Protein AF-X0UND9-F1 (afdb_monomer_lite)

Foldseek 3Di:
DDDDDDADDPGDDDDDDAQLVPFDKDQWDKDKDWDFFWDWDWDWDWAAQPQAFGADPDPPCVRTGLIDDIAGQDGDDPGGDPRPPTDIDIGIDFAWDDKDKDKDWDWDDDPQKTKTKIKMKIKTKGFHQIDRHRHHDDPDDDPPDDDRDHDMDIDMDMWMKMWIKHDDPVDIDIDMDIDDTPNDDQKHWDAASCQPPPVQDDARQPDDSSTHIGGNDFDPPLPDPDGQGQFPDPDPDPDRDHGDSPVFRDPPQCPPPPRDGPPD

Radius of gyration: 23.31 Å; chains: 1; bounding box: 54×46×68 Å

pLDDT: mean 82.56, std 14.83, range [42.44, 98.25]

Sequence (264 aa):
GGDPIVVNGTEAAVYFFDLASIREHVNRVSAEITVANDYNIQTAMIYTKDVGGGHDTTGKVKMFYDATYWKTMAQSEGNVKDKSNITTIDLDFGLQVASIMYGMDMDFNYLGFKVTGEFVTNSSHYMYPDELPGTGNPTDIVSAQTARTGHKYSERDNAYYITAQKDWKKFGFTGELFKMGKFYRPYLDYFYTSAGDLSYGVYNINSRNNTVRFPLIEDNDDDDMYPDTMVEQRTFGYRLLSSEDPDGVFPGNDEDNDGVADNN

Organism: NCBI:txid412755

Structure (mmCIF, N/CA/C/O backbone):
data_AF-X0UND9-F1
#
_entry.id   AF-X0UND9-F1
#
loop_
_atom_site.group_PDB
_atom_site.id
_atom_site.type_symbol
_atom_site.label_atom_id
_atom_site.label_alt_id
_atom_site.label_comp_id
_atom_site.label_asym_id
_atom_site.label_entity_id
_atom_site.label_seq_id
_atom_site.pdbx_PDB_ins_code
_atom_site.Cartn_x
_atom_site.Cartn_y
_atom_site.Cartn_z
_atom_site.occupancy
_atom_site.B_iso_or_equiv
_atom_site.auth_seq_id
_atom_site.auth_comp_id
_atom_site.auth_asym_id
_atom_site.auth_atom_id
_atom_site.pdbx_PDB_model_num
ATOM 1 N N . GLY A 1 1 ? -9.119 -15.155 -26.623 1.00 45.22 1 GLY A N 1
ATOM 2 C CA . GLY A 1 1 ? -9.071 -15.213 -25.154 1.00 45.22 1 GLY A CA 1
ATOM 3 C C . GLY A 1 1 ? -8.313 -16.460 -24.787 1.00 45.22 1 GLY A C 1
ATOM 4 O O . GLY A 1 1 ? -8.638 -17.496 -25.349 1.00 45.22 1 GLY A O 1
ATOM 5 N N . GLY A 1 2 ? -7.262 -16.337 -23.979 1.00 65.94 2 GLY A N 1
ATOM 6 C CA . GLY A 1 2 ? -6.561 -17.501 -23.434 1.00 65.94 2 GLY A CA 1
ATOM 7 C C . GLY A 1 2 ? -7.410 -18.196 -22.370 1.00 65.94 2 GLY A C 1
ATOM 8 O O . GLY A 1 2 ? -8.353 -17.597 -21.849 1.00 65.94 2 GLY A O 1
ATOM 9 N N . ASP A 1 3 ? -7.085 -19.450 -22.074 1.00 80.81 3 ASP A N 1
ATOM 10 C CA . ASP A 1 3 ? -7.725 -20.183 -20.985 1.00 80.81 3 ASP A CA 1
ATOM 11 C C . ASP A 1 3 ? -7.446 -19.493 -19.636 1.00 80.81 3 ASP A C 1
ATOM 13 O O . ASP A 1 3 ? -6.352 -18.953 -19.436 1.00 80.81 3 ASP A O 1
ATOM 17 N N . PRO A 1 4 ? -8.416 -19.478 -18.702 1.00 85.81 4 PRO A N 1
ATOM 18 C CA . PRO A 1 4 ? -8.218 -18.874 -17.393 1.00 85.81 4 PRO A CA 1
ATOM 19 C C . PRO A 1 4 ? -7.140 -19.633 -16.617 1.00 85.81 4 PRO A C 1
ATOM 21 O O . PRO A 1 4 ? -7.195 -20.856 -16.482 1.00 85.81 4 PRO A O 1
ATOM 24 N N . ILE A 1 5 ? -6.182 -18.892 -16.065 1.00 91.06 5 ILE A N 1
ATOM 25 C CA . ILE A 1 5 ? -5.163 -19.449 -15.177 1.00 91.06 5 ILE A CA 1
ATOM 26 C C . ILE A 1 5 ? -5.801 -19.685 -13.808 1.00 91.06 5 ILE A C 1
ATOM 28 O O . ILE A 1 5 ? -6.417 -18.789 -13.232 1.00 91.06 5 ILE A O 1
ATOM 32 N N . VAL A 1 6 ? -5.666 -20.908 -13.300 1.00 92.00 6 VAL A N 1
ATOM 33 C CA . VAL A 1 6 ? -6.137 -21.296 -11.969 1.00 92.00 6 VAL A CA 1
ATOM 34 C C . VAL A 1 6 ? -4.933 -21.335 -11.037 1.00 92.00 6 VAL A C 1
ATOM 36 O O . VAL A 1 6 ? -3.947 -21.996 -11.345 1.00 92.00 6 VAL A O 1
ATOM 39 N N . VAL A 1 7 ? -5.033 -20.635 -9.911 1.00 91.81 7 VAL A N 1
ATOM 40 C CA . VAL A 1 7 ? -3.997 -20.550 -8.876 1.00 91.81 7 VAL A CA 1
ATOM 41 C C . VAL A 1 7 ? -4.623 -21.027 -7.571 1.00 91.81 7 VAL A C 1
ATOM 43 O O . VAL A 1 7 ? -5.661 -20.494 -7.179 1.00 91.81 7 VAL A O 1
ATOM 46 N N . ASN A 1 8 ? -4.054 -22.046 -6.921 1.00 89.38 8 ASN A N 1
ATOM 47 C CA . ASN A 1 8 ? -4.640 -22.639 -5.716 1.00 89.38 8 ASN A CA 1
ATOM 48 C C . ASN A 1 8 ? -3.672 -22.662 -4.528 1.00 89.38 8 ASN A C 1
ATOM 50 O O . ASN A 1 8 ? -2.477 -22.911 -4.667 1.00 89.38 8 ASN A O 1
ATOM 54 N N . GLY A 1 9 ? -4.225 -22.523 -3.322 1.00 85.88 9 GLY A N 1
ATOM 55 C CA . GLY A 1 9 ? -3.491 -22.742 -2.077 1.00 85.88 9 GLY A CA 1
ATOM 56 C 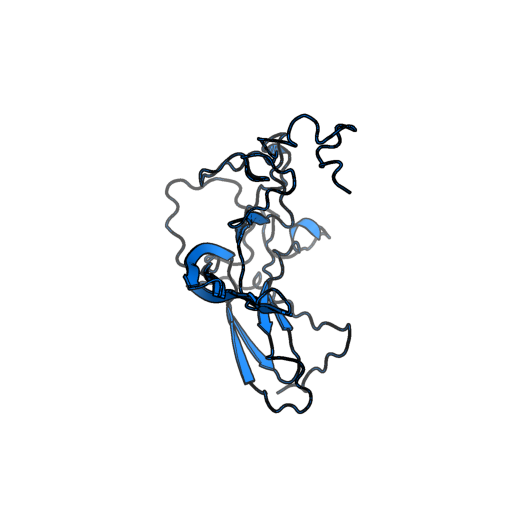C . GLY A 1 9 ? -2.331 -21.763 -1.906 1.00 85.88 9 GLY A C 1
ATOM 57 O O . GLY A 1 9 ? -2.553 -20.581 -1.677 1.00 85.88 9 GLY A O 1
ATOM 58 N N . THR A 1 10 ? -1.103 -22.273 -1.979 1.00 88.50 10 THR A N 1
ATOM 59 C CA . THR A 1 10 ? 0.135 -21.500 -1.791 1.00 88.50 10 THR A CA 1
ATOM 60 C C . THR A 1 10 ? 0.766 -21.039 -3.106 1.00 88.50 10 THR A C 1
ATOM 62 O O . THR A 1 10 ? 1.886 -20.533 -3.104 1.00 88.50 10 THR A O 1
ATOM 65 N N . GLU A 1 11 ? 0.109 -21.279 -4.239 1.00 92.69 11 GLU A N 1
ATOM 66 C CA . GLU A 1 11 ? 0.593 -20.845 -5.545 1.00 92.69 11 GLU A CA 1
ATOM 67 C C . GLU A 1 11 ? 0.380 -19.339 -5.739 1.00 92.69 11 GLU A C 1
ATOM 69 O O . GLU A 1 11 ? -0.567 -18.750 -5.219 1.00 92.69 11 GLU A O 1
ATOM 74 N N . ALA A 1 12 ? 1.245 -18.724 -6.542 1.00 92.50 12 ALA A N 1
ATOM 75 C CA . ALA A 1 12 ? 1.085 -17.353 -7.001 1.00 92.50 12 ALA A CA 1
ATOM 76 C C . ALA A 1 12 ? 1.361 -17.288 -8.506 1.00 92.50 12 ALA A C 1
ATOM 78 O O . ALA A 1 12 ? 2.330 -17.873 -8.993 1.00 92.50 12 ALA A O 1
ATOM 79 N N . ALA A 1 13 ? 0.523 -16.557 -9.241 1.00 93.44 13 ALA A N 1
ATOM 80 C CA . ALA A 1 13 ? 0.808 -16.179 -10.619 1.00 93.44 13 ALA A CA 1
ATOM 81 C C . ALA A 1 13 ? 1.434 -14.784 -10.627 1.00 93.44 13 ALA A C 1
ATOM 83 O O . ALA A 1 13 ? 0.813 -13.819 -10.182 1.00 93.44 13 ALA A O 1
ATOM 84 N N . VAL A 1 14 ? 2.658 -14.683 -11.141 1.00 93.19 14 VAL A N 1
ATOM 85 C CA . VAL A 1 14 ? 3.388 -13.417 -11.252 1.00 93.19 14 VAL A CA 1
ATOM 86 C C . VAL A 1 14 ? 3.518 -13.055 -12.723 1.00 93.19 14 VAL A C 1
ATOM 88 O O . VAL A 1 14 ? 4.062 -13.826 -13.513 1.00 93.19 14 VAL A O 1
ATOM 91 N N . TYR A 1 15 ? 3.032 -11.869 -13.080 1.00 92.50 15 TYR A N 1
ATOM 92 C CA . TYR A 1 15 ? 3.166 -11.309 -14.420 1.00 92.50 15 TYR A CA 1
ATOM 93 C C . TYR A 1 15 ? 4.200 -10.192 -14.386 1.00 92.50 15 TYR A C 1
ATOM 95 O O . TYR A 1 15 ? 4.082 -9.250 -13.604 1.00 92.50 15 TYR A O 1
ATOM 103 N N . PHE A 1 16 ? 5.215 -10.312 -15.234 1.00 90.12 16 PHE A N 1
ATOM 104 C CA . PHE A 1 16 ? 6.257 -9.308 -15.393 1.00 90.12 16 PHE A CA 1
ATOM 105 C C . PHE A 1 16 ? 6.062 -8.584 -16.722 1.00 90.12 16 PHE A C 1
ATOM 107 O O . PHE A 1 16 ? 5.971 -9.219 -17.774 1.00 90.12 16 PHE A O 1
ATOM 114 N N . PHE A 1 17 ? 6.009 -7.256 -16.663 1.00 89.62 17 PHE A N 1
ATOM 115 C CA . PHE A 1 17 ? 5.844 -6.397 -17.828 1.00 89.62 17 PHE A CA 1
ATOM 116 C C . PHE A 1 17 ? 7.102 -5.548 -17.998 1.00 89.62 17 PHE A C 1
ATOM 118 O O . PHE A 1 17 ? 7.337 -4.618 -17.228 1.00 89.62 17 PHE A O 1
ATOM 125 N N . ASP A 1 18 ? 7.912 -5.876 -19.004 1.00 86.94 18 ASP A N 1
ATOM 126 C CA . ASP A 1 18 ? 9.095 -5.087 -19.339 1.00 86.94 18 ASP A CA 1
ATOM 127 C C . ASP A 1 18 ? 8.713 -3.885 -20.209 1.00 86.94 18 ASP A C 1
ATOM 129 O O . ASP A 1 18 ? 8.411 -4.009 -21.401 1.00 86.94 18 ASP A O 1
ATOM 133 N N . LEU A 1 19 ? 8.750 -2.704 -19.600 1.00 88.81 19 LEU A N 1
ATOM 134 C CA . LEU A 1 19 ? 8.472 -1.443 -20.277 1.00 88.81 19 LEU A CA 1
ATOM 135 C C . LEU A 1 19 ? 9.713 -0.854 -20.959 1.00 88.81 19 LEU A C 1
ATOM 137 O O . LEU A 1 19 ? 9.582 0.099 -21.720 1.00 88.81 19 LEU A O 1
ATOM 141 N N . ALA A 1 20 ? 10.913 -1.410 -20.755 1.00 83.00 20 ALA A N 1
ATOM 142 C CA . ALA A 1 20 ? 12.167 -0.864 -21.276 1.00 83.00 20 ALA A CA 1
ATOM 143 C C . ALA A 1 20 ? 12.293 -0.947 -22.804 1.00 83.00 20 ALA A C 1
ATOM 145 O O . ALA A 1 20 ? 13.254 -0.424 -23.366 1.00 83.00 20 ALA A O 1
ATOM 146 N N . SER A 1 21 ? 11.359 -1.600 -23.498 1.00 83.94 21 SER A N 1
ATOM 147 C CA . SER A 1 21 ? 11.256 -1.577 -24.962 1.00 83.94 21 SER A CA 1
ATOM 148 C C . SER A 1 21 ? 10.491 -0.358 -25.496 1.00 83.94 21 SER A C 1
ATOM 150 O O . SER A 1 21 ? 10.649 -0.005 -26.667 1.00 83.94 21 SER A O 1
ATOM 152 N N . ILE A 1 22 ? 9.712 0.318 -24.647 1.00 88.56 22 ILE A N 1
ATOM 153 C CA . ILE A 1 22 ? 8.948 1.517 -24.992 1.00 88.56 22 ILE A CA 1
ATOM 154 C C . ILE A 1 22 ? 9.923 2.693 -25.156 1.00 88.56 22 ILE A C 1
ATOM 156 O O . ILE A 1 22 ? 10.825 2.901 -24.344 1.00 88.56 22 ILE A O 1
ATOM 160 N N . ARG A 1 23 ? 9.786 3.443 -26.255 1.00 86.06 23 ARG A N 1
ATOM 161 C CA . ARG A 1 23 ? 10.685 4.557 -26.638 1.00 86.06 23 ARG A CA 1
ATOM 162 C C . ARG A 1 23 ? 10.003 5.923 -26.599 1.00 86.06 23 ARG A C 1
ATOM 164 O O . ARG A 1 23 ? 10.533 6.893 -27.130 1.00 86.06 23 ARG A O 1
ATOM 171 N N . GLU A 1 24 ? 8.831 5.984 -25.989 1.00 91.19 24 GLU A N 1
ATOM 172 C CA . GLU A 1 24 ? 8.005 7.179 -25.867 1.00 91.19 24 GLU A CA 1
ATOM 173 C C . GLU A 1 24 ? 7.712 7.493 -24.401 1.00 91.19 24 GLU A C 1
ATOM 175 O O . GLU A 1 24 ? 7.889 6.653 -23.518 1.00 91.19 24 GLU A O 1
ATOM 180 N N . HIS A 1 25 ? 7.294 8.731 -24.154 1.00 92.44 25 HIS A N 1
ATOM 181 C CA . HIS A 1 25 ? 6.940 9.197 -22.825 1.00 92.44 25 HIS A CA 1
ATOM 182 C C . HIS A 1 25 ? 5.698 8.455 -22.315 1.00 92.44 25 HIS A C 1
ATOM 184 O O . HIS A 1 25 ? 4.615 8.571 -22.894 1.00 92.44 25 HIS A O 1
ATOM 190 N N . VAL A 1 26 ? 5.831 7.753 -21.192 1.00 94.31 26 VAL A N 1
ATOM 191 C CA . VAL A 1 26 ? 4.728 7.042 -20.543 1.00 94.31 26 VAL A CA 1
ATOM 192 C C . VAL A 1 26 ? 4.248 7.852 -19.351 1.00 94.31 26 VAL A C 1
ATOM 194 O O . VAL A 1 26 ? 5.030 8.244 -18.494 1.00 94.31 26 VAL A O 1
ATOM 197 N N . ASN A 1 27 ? 2.943 8.108 -19.291 1.00 95.50 27 ASN A N 1
ATOM 198 C CA . ASN A 1 27 ? 2.331 8.857 -18.191 1.00 95.50 27 ASN A CA 1
ATOM 199 C C . ASN A 1 27 ? 1.501 7.973 -17.243 1.00 95.50 27 ASN A C 1
ATOM 201 O O . ASN A 1 27 ? 1.308 8.334 -16.086 1.00 95.50 27 ASN A O 1
ATOM 205 N N . ARG A 1 28 ? 1.021 6.821 -17.720 1.00 95.75 28 ARG A N 1
ATOM 206 C CA . ARG A 1 28 ? 0.184 5.876 -16.975 1.00 95.75 28 ARG A CA 1
ATOM 207 C C . ARG A 1 28 ? 0.505 4.463 -17.433 1.00 95.75 28 ARG A C 1
ATOM 209 O O . ARG A 1 28 ? 0.653 4.232 -18.631 1.00 95.75 28 ARG A O 1
ATOM 216 N N . VAL A 1 29 ? 0.541 3.533 -16.490 1.00 95.31 29 VAL A N 1
ATOM 217 C CA . VAL A 1 29 ? 0.529 2.094 -16.756 1.00 95.31 29 VAL A CA 1
ATOM 218 C C . VAL A 1 29 ? -0.567 1.500 -15.897 1.00 95.31 29 VAL A C 1
ATOM 220 O O . VAL A 1 29 ? -0.619 1.774 -14.697 1.00 95.31 29 VAL A O 1
ATOM 223 N N . SER A 1 30 ? -1.428 0.701 -16.516 1.00 96.38 30 SER A N 1
ATOM 224 C CA . SER A 1 30 ? -2.455 -0.051 -15.813 1.00 96.38 30 SER A CA 1
ATOM 225 C C . SER A 1 30 ? -2.573 -1.466 -16.374 1.00 96.38 30 SER A C 1
ATOM 227 O O . SER A 1 30 ? -2.148 -1.742 -17.501 1.00 96.38 30 SER A O 1
ATOM 229 N N . ALA A 1 31 ? -3.092 -2.377 -15.557 1.00 95.62 31 ALA A N 1
ATOM 230 C CA . ALA A 1 31 ? -3.380 -3.749 -15.945 1.00 95.62 31 ALA A CA 1
ATOM 231 C C . ALA A 1 31 ? -4.870 -4.036 -15.759 1.00 95.62 31 ALA A C 1
ATOM 233 O O . ALA A 1 31 ? -5.381 -3.977 -14.641 1.00 95.62 31 ALA A O 1
ATOM 234 N N . GLU A 1 32 ? -5.541 -4.401 -16.850 1.00 96.44 32 GLU A N 1
ATOM 235 C CA . GLU A 1 32 ? -6.912 -4.899 -16.814 1.00 96.44 32 GLU A CA 1
ATOM 236 C C . GLU A 1 32 ? -6.904 -6.409 -16.553 1.00 96.44 32 GLU A C 1
ATOM 238 O O . GLU A 1 32 ? -6.274 -7.183 -17.280 1.00 96.44 32 GLU A O 1
ATOM 243 N N . ILE A 1 33 ? -7.602 -6.839 -15.504 1.00 94.44 33 ILE A N 1
ATOM 244 C CA . ILE A 1 33 ? -7.609 -8.230 -15.054 1.00 94.44 33 ILE A CA 1
ATOM 245 C C . ILE A 1 33 ? -9.047 -8.667 -14.803 1.00 94.44 33 ILE A C 1
ATOM 247 O O . ILE A 1 33 ? -9.786 -8.017 -14.069 1.00 94.44 33 ILE A O 1
ATOM 251 N N . THR A 1 34 ? -9.442 -9.801 -15.383 1.00 96.00 34 THR A N 1
ATOM 252 C CA . THR A 1 34 ? -10.703 -10.472 -15.038 1.00 96.00 34 THR A CA 1
ATOM 253 C C . THR A 1 34 ? -10.427 -11.563 -14.013 1.00 96.00 34 THR A C 1
ATOM 255 O O . THR A 1 34 ? -9.676 -12.498 -14.291 1.00 96.00 34 THR A O 1
ATOM 258 N N . VAL A 1 35 ? -11.035 -11.448 -12.835 1.00 95.31 35 VAL A N 1
ATOM 259 C CA . VAL A 1 35 ? -10.809 -12.330 -11.681 1.00 95.31 35 VAL A CA 1
ATOM 260 C C . VAL A 1 35 ? -12.123 -12.790 -11.060 1.00 95.31 35 VAL A C 1
ATOM 262 O O . VAL A 1 35 ? -13.168 -12.177 -11.263 1.00 95.31 35 VAL A O 1
ATOM 265 N N . ALA A 1 36 ? -12.078 -13.892 -10.315 1.00 95.50 36 ALA A N 1
ATOM 266 C CA . ALA A 1 36 ? -13.199 -14.445 -9.557 1.00 95.50 36 ALA A CA 1
ATOM 267 C C . ALA A 1 36 ? -12.664 -15.240 -8.354 1.00 95.50 36 ALA A C 1
ATOM 269 O O . ALA A 1 36 ? -11.478 -15.562 -8.318 1.00 95.50 36 ALA A O 1
ATOM 270 N N . ASN A 1 37 ? -13.556 -15.632 -7.440 1.00 95.25 37 ASN A N 1
ATOM 271 C CA . ASN A 1 37 ? -13.286 -16.353 -6.191 1.00 95.25 37 ASN A CA 1
ATOM 272 C C . ASN A 1 37 ? -12.490 -15.534 -5.161 1.00 95.25 37 ASN A C 1
ATOM 274 O O . ASN A 1 37 ? -12.535 -14.305 -5.171 1.00 95.25 37 ASN A O 1
ATOM 278 N N . ASP A 1 38 ? -11.857 -16.224 -4.218 1.00 95.12 38 ASP A N 1
ATOM 279 C CA . ASP A 1 38 ? -10.922 -15.683 -3.244 1.00 95.12 38 ASP A CA 1
ATOM 280 C C . ASP A 1 38 ? -9.618 -15.283 -3.950 1.00 95.12 38 ASP A C 1
ATOM 282 O O . ASP A 1 38 ? -8.896 -16.140 -4.464 1.00 95.12 38 ASP A O 1
ATOM 286 N N . TYR A 1 39 ? -9.359 -13.980 -4.047 1.00 94.19 39 TYR A N 1
ATOM 287 C CA . TYR A 1 39 ? -8.185 -13.436 -4.723 1.00 94.19 39 TYR A CA 1
ATOM 288 C C . TYR A 1 39 ? -7.559 -12.301 -3.919 1.00 94.19 39 TYR A C 1
ATOM 290 O O . TYR A 1 39 ? -8.247 -11.501 -3.287 1.00 94.19 39 TYR A O 1
ATOM 298 N N . ASN A 1 40 ? -6.239 -12.184 -4.027 1.00 94.94 40 ASN A N 1
ATOM 299 C CA . ASN A 1 40 ? -5.456 -11.038 -3.585 1.00 94.94 40 ASN A CA 1
ATOM 300 C C . ASN A 1 40 ? -4.476 -10.689 -4.708 1.00 94.94 40 ASN A C 1
ATOM 302 O O . ASN A 1 40 ? -3.662 -11.522 -5.103 1.00 94.94 40 ASN A O 1
ATOM 306 N N . ILE A 1 41 ? -4.588 -9.480 -5.246 1.00 95.62 41 ILE A N 1
ATOM 307 C CA . ILE A 1 41 ? -3.746 -8.985 -6.327 1.00 95.62 41 ILE A CA 1
ATOM 308 C C . ILE A 1 41 ? -2.877 -7.876 -5.780 1.00 95.62 41 ILE A C 1
ATOM 310 O O . ILE A 1 41 ? -3.366 -6.861 -5.272 1.00 95.62 41 ILE A O 1
ATOM 314 N N . GLN A 1 42 ? -1.577 -8.078 -5.932 1.00 95.50 42 GLN A N 1
ATOM 315 C CA . GLN A 1 42 ? -0.567 -7.137 -5.504 1.00 95.50 42 GLN A CA 1
ATOM 316 C C . GLN A 1 42 ? 0.193 -6.595 -6.707 1.00 95.50 42 GLN A C 1
ATOM 318 O O . GLN A 1 42 ? 0.440 -7.318 -7.673 1.00 95.50 42 GLN A O 1
ATOM 323 N N . THR A 1 43 ? 0.588 -5.329 -6.634 1.00 94.88 43 THR A N 1
ATOM 324 C CA . THR A 1 43 ? 1.462 -4.704 -7.625 1.00 94.88 43 THR A CA 1
ATOM 325 C C . THR A 1 43 ? 2.757 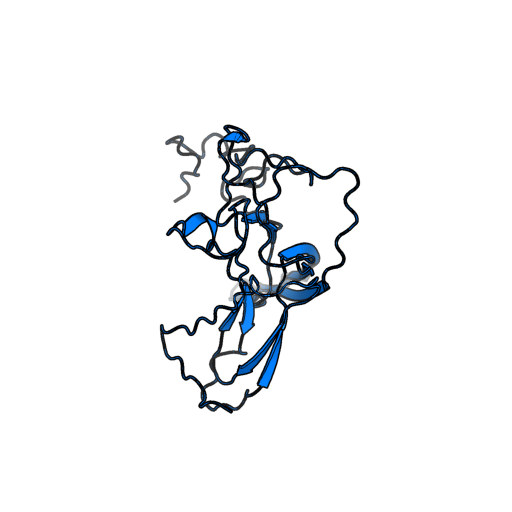-4.247 -6.971 1.00 94.88 43 THR A C 1
ATOM 327 O O . THR A 1 43 ? 2.794 -3.854 -5.803 1.00 94.88 43 THR A O 1
ATOM 330 N N . ALA A 1 44 ? 3.834 -4.308 -7.743 1.00 93.56 44 ALA A N 1
ATOM 331 C CA . ALA A 1 44 ? 5.131 -3.746 -7.412 1.00 93.56 44 ALA A CA 1
ATOM 332 C C . ALA A 1 44 ? 5.725 -3.132 -8.681 1.00 93.56 44 ALA A C 1
ATOM 334 O O . ALA A 1 44 ? 5.362 -3.513 -9.797 1.00 93.56 44 ALA A O 1
ATOM 335 N N . MET A 1 45 ? 6.628 -2.171 -8.512 1.00 91.62 45 MET A N 1
ATOM 336 C CA . MET A 1 45 ? 7.360 -1.565 -9.617 1.00 91.62 45 MET A CA 1
ATOM 337 C C . MET A 1 45 ? 8.820 -1.981 -9.544 1.00 91.62 45 MET A C 1
ATOM 339 O O . MET A 1 45 ? 9.403 -2.010 -8.465 1.00 91.62 45 MET A O 1
ATOM 343 N N . ILE A 1 46 ? 9.407 -2.282 -10.696 1.00 87.81 46 ILE A N 1
ATOM 344 C CA . ILE A 1 46 ? 10.833 -2.574 -10.828 1.00 87.81 46 ILE A CA 1
ATOM 345 C C . ILE A 1 46 ? 11.499 -1.378 -11.496 1.00 87.81 46 ILE A C 1
ATOM 347 O O . ILE A 1 46 ? 10.959 -0.798 -12.440 1.00 87.81 46 ILE A O 1
ATOM 351 N N . TYR A 1 47 ? 12.669 -1.010 -10.993 1.00 81.88 47 TYR A N 1
ATOM 352 C CA . TYR A 1 47 ? 13.479 0.085 -11.507 1.00 81.88 47 TYR A CA 1
ATOM 353 C C . TYR A 1 47 ? 14.909 -0.400 -11.715 1.00 81.88 47 TYR A C 1
ATOM 355 O O . TYR A 1 47 ? 15.415 -1.252 -10.984 1.00 81.88 47 TYR A O 1
ATOM 363 N N . THR A 1 48 ? 15.571 0.170 -12.718 1.00 80.94 48 THR A N 1
ATOM 364 C CA . THR A 1 48 ? 16.987 -0.091 -12.953 1.00 80.94 48 THR A CA 1
ATOM 365 C C . THR A 1 48 ? 17.841 0.963 -12.258 1.00 80.94 48 THR A C 1
ATOM 367 O O . THR A 1 48 ? 17.622 2.167 -12.391 1.00 80.94 48 THR A O 1
ATOM 370 N N . LYS A 1 49 ? 18.825 0.497 -11.490 1.00 77.12 49 LYS A N 1
ATOM 371 C CA . LYS A 1 49 ? 19.889 1.322 -10.912 1.00 77.12 49 LYS A CA 1
ATOM 372 C C . LYS A 1 49 ? 21.088 1.463 -11.846 1.00 77.12 49 LYS A C 1
ATOM 374 O O . LYS A 1 49 ? 21.996 2.235 -11.545 1.00 77.12 49 LYS A O 1
ATOM 379 N N . ASP A 1 50 ? 21.141 0.694 -12.933 1.00 81.06 50 ASP A N 1
ATOM 380 C CA . ASP A 1 50 ? 22.221 0.817 -13.908 1.00 81.06 50 ASP A CA 1
ATOM 381 C C . ASP A 1 50 ? 22.065 2.144 -14.654 1.00 81.06 50 ASP A C 1
ATOM 383 O O . ASP A 1 50 ? 20.988 2.450 -15.153 1.00 81.06 50 ASP A O 1
ATOM 387 N N . VAL A 1 51 ? 23.128 2.946 -14.720 1.00 79.44 51 VAL A N 1
ATOM 388 C CA . VAL A 1 51 ? 23.109 4.275 -15.357 1.00 79.44 51 VAL A CA 1
ATOM 389 C C . VAL A 1 51 ? 22.767 4.185 -16.850 1.00 79.44 51 VAL A C 1
ATOM 391 O O . VAL A 1 51 ? 22.151 5.098 -17.397 1.00 79.44 51 VAL A O 1
ATOM 394 N N . GLY A 1 52 ? 23.121 3.081 -17.516 1.00 77.75 52 GLY A N 1
ATOM 395 C CA . GLY A 1 52 ? 22.798 2.855 -18.926 1.00 77.75 52 GLY A CA 1
ATOM 396 C C . GLY A 1 52 ? 21.325 2.529 -19.179 1.00 77.75 52 GLY A C 1
ATOM 397 O O . GLY A 1 52 ? 20.876 2.613 -20.323 1.00 77.75 52 GLY A O 1
ATOM 398 N N . GLY A 1 53 ? 20.571 2.186 -18.132 1.00 82.38 53 GLY A N 1
ATOM 399 C CA . GLY A 1 53 ? 19.185 1.760 -18.250 1.00 82.38 53 GLY A CA 1
ATOM 400 C C . GLY A 1 53 ? 19.022 0.421 -18.978 1.00 82.38 53 GLY A C 1
ATOM 401 O O . GLY A 1 53 ? 19.950 -0.380 -19.079 1.00 82.38 53 GLY A O 1
ATOM 402 N N . GLY A 1 54 ? 17.823 0.174 -19.501 1.00 78.94 54 GLY A N 1
ATOM 403 C CA . GLY A 1 54 ? 17.491 -1.026 -20.267 1.00 78.94 54 GLY A CA 1
ATOM 404 C C . GLY A 1 54 ? 17.281 -2.275 -19.409 1.00 78.94 54 GLY A C 1
ATOM 405 O O . GLY A 1 54 ? 16.878 -2.190 -18.250 1.00 78.94 54 GLY A O 1
ATOM 406 N N . HIS A 1 55 ? 17.532 -3.438 -20.010 1.00 77.50 55 HIS A N 1
ATOM 407 C CA . HIS A 1 55 ? 17.409 -4.743 -19.362 1.00 77.50 55 HIS A CA 1
ATOM 408 C C . HIS A 1 55 ? 18.780 -5.309 -18.984 1.00 77.50 55 HIS A C 1
ATOM 410 O O . HIS A 1 55 ? 19.804 -4.963 -19.583 1.00 77.50 55 HIS A O 1
ATOM 416 N N . ASP A 1 56 ? 18.796 -6.247 -18.037 1.00 75.38 56 ASP A N 1
ATOM 417 C CA . ASP A 1 56 ? 20.030 -6.938 -17.682 1.00 75.38 56 ASP A CA 1
ATOM 418 C C . ASP A 1 56 ? 20.537 -7.772 -18.867 1.00 75.38 56 ASP A C 1
ATOM 420 O O . ASP A 1 56 ? 19.870 -8.696 -19.337 1.00 75.38 56 ASP A O 1
ATOM 424 N N . THR A 1 57 ? 21.727 -7.436 -19.355 1.00 70.81 57 THR A N 1
ATOM 425 C CA . THR A 1 57 ? 22.461 -8.177 -20.395 1.00 70.81 57 THR A CA 1
ATOM 426 C C . THR A 1 57 ? 23.692 -8.889 -19.837 1.00 70.81 57 THR A C 1
ATOM 428 O O . THR A 1 57 ? 24.371 -9.611 -20.565 1.00 70.81 57 THR A O 1
ATOM 431 N N . THR A 1 58 ? 24.011 -8.675 -18.556 1.00 74.00 58 THR A N 1
ATOM 432 C CA . THR A 1 58 ? 25.315 -9.016 -17.960 1.00 74.00 58 THR A CA 1
ATOM 433 C C . THR A 1 58 ? 25.215 -9.802 -16.649 1.00 74.00 58 THR A C 1
ATOM 435 O O . THR A 1 58 ? 26.243 -10.115 -16.054 1.00 74.00 58 THR A O 1
ATOM 438 N N . GLY A 1 59 ? 24.004 -10.156 -16.205 1.00 74.38 59 GLY A N 1
ATOM 439 C CA . GLY A 1 59 ? 23.752 -10.920 -14.981 1.00 74.38 59 GLY A CA 1
ATOM 440 C C . GLY A 1 59 ? 23.752 -10.074 -13.703 1.00 74.38 59 GLY A C 1
ATOM 441 O O . GLY A 1 59 ? 23.906 -10.614 -12.606 1.00 74.38 59 GLY A O 1
ATOM 442 N N . LYS A 1 60 ? 23.594 -8.749 -13.808 1.00 75.88 60 LYS A N 1
ATOM 443 C CA . LYS A 1 60 ? 23.518 -7.823 -12.667 1.00 75.88 60 LYS A CA 1
ATOM 444 C C . LYS A 1 60 ? 22.100 -7.752 -12.090 1.00 75.88 60 LYS A C 1
ATOM 446 O O . LYS A 1 60 ? 21.531 -6.671 -11.962 1.00 75.88 60 LYS A O 1
ATOM 451 N N . VAL A 1 61 ? 21.543 -8.888 -11.677 1.00 72.81 61 VAL A N 1
ATOM 452 C CA . VAL A 1 61 ? 20.132 -9.020 -11.260 1.00 72.81 61 VAL A CA 1
ATOM 453 C C . VAL A 1 61 ? 19.697 -7.954 -10.243 1.00 72.81 61 VAL A C 1
ATOM 455 O O . VAL A 1 61 ? 18.672 -7.307 -10.434 1.00 72.81 61 VAL A O 1
ATOM 458 N N . LYS A 1 62 ? 20.513 -7.692 -9.210 1.00 72.69 62 LYS A N 1
ATOM 459 C CA . LYS A 1 62 ? 20.221 -6.693 -8.159 1.00 72.69 62 LYS A CA 1
ATOM 460 C C . LYS A 1 62 ? 20.108 -5.249 -8.683 1.00 72.69 62 LYS A C 1
ATOM 462 O O . LYS A 1 62 ? 19.510 -4.409 -8.023 1.00 72.69 62 LYS A O 1
ATOM 467 N N . MET A 1 63 ? 20.692 -4.946 -9.842 1.00 71.81 63 MET A N 1
ATOM 468 C CA . MET A 1 63 ? 20.626 -3.613 -10.450 1.00 71.81 63 MET A CA 1
ATOM 469 C C . MET A 1 63 ? 19.394 -3.426 -11.331 1.00 71.81 63 MET A C 1
ATOM 471 O O . MET A 1 63 ? 19.004 -2.286 -11.538 1.00 71.81 63 MET A O 1
ATOM 475 N N . PHE A 1 64 ? 18.803 -4.503 -11.852 1.00 72.50 64 PHE A N 1
ATOM 476 C CA . PHE A 1 64 ? 17.746 -4.430 -12.868 1.00 72.50 64 PHE A CA 1
ATOM 477 C C . PHE A 1 64 ? 16.384 -4.945 -12.398 1.00 72.50 64 PHE A C 1
ATOM 479 O O . PHE A 1 64 ? 15.380 -4.585 -13.002 1.00 72.50 64 PHE A O 1
ATOM 486 N N . TYR A 1 65 ? 16.338 -5.783 -11.357 1.00 77.19 65 TYR A N 1
ATOM 487 C CA . TYR A 1 65 ? 15.122 -6.500 -10.953 1.00 77.19 65 TYR A CA 1
ATOM 488 C C . TYR A 1 65 ? 14.771 -6.345 -9.467 1.00 77.19 65 TYR A C 1
ATOM 490 O O . TYR A 1 65 ? 14.027 -7.160 -8.925 1.00 77.19 65 TYR A O 1
ATOM 498 N N . ASP A 1 66 ? 15.297 -5.315 -8.799 1.00 81.62 66 ASP A N 1
ATOM 499 C CA . ASP A 1 66 ? 14.850 -4.965 -7.448 1.00 81.62 66 ASP A CA 1
ATOM 500 C C . ASP A 1 66 ? 13.466 -4.302 -7.542 1.00 81.62 66 ASP A C 1
ATOM 502 O O . ASP A 1 66 ? 13.274 -3.332 -8.282 1.00 81.62 66 ASP A O 1
ATOM 506 N N . ALA A 1 67 ? 12.482 -4.878 -6.855 1.00 86.75 67 ALA A N 1
ATOM 507 C CA . ALA A 1 67 ? 11.093 -4.433 -6.902 1.00 86.75 67 ALA A CA 1
ATOM 508 C C . ALA A 1 67 ? 10.766 -3.629 -5.649 1.00 86.75 67 ALA A C 1
ATOM 510 O O . ALA A 1 67 ? 11.169 -4.030 -4.565 1.00 86.75 67 ALA A O 1
ATOM 511 N N . THR A 1 68 ? 9.974 -2.563 -5.753 1.00 88.88 68 THR A N 1
ATOM 512 C CA . THR A 1 68 ? 9.377 -1.906 -4.579 1.00 88.88 68 THR A CA 1
ATOM 513 C C . THR A 1 68 ? 8.561 -2.901 -3.748 1.00 88.88 68 THR A C 1
ATOM 515 O O . THR A 1 68 ? 8.215 -3.984 -4.224 1.00 88.88 68 THR A O 1
ATOM 518 N N . TYR A 1 69 ? 8.157 -2.518 -2.534 1.00 88.81 69 TYR A N 1
ATOM 519 C CA . TYR A 1 69 ? 7.204 -3.327 -1.775 1.00 88.81 69 TYR A CA 1
ATOM 520 C C . TYR A 1 69 ? 5.949 -3.654 -2.590 1.00 88.81 69 TYR A C 1
ATOM 522 O O . TYR A 1 69 ? 5.406 -2.806 -3.307 1.00 88.81 69 TYR A O 1
ATOM 530 N N . TRP A 1 70 ? 5.509 -4.904 -2.457 1.00 91.31 70 TRP A N 1
ATOM 531 C CA . TRP A 1 70 ? 4.256 -5.380 -3.018 1.00 91.31 70 TRP A CA 1
ATOM 532 C C . TRP A 1 70 ? 3.098 -4.748 -2.259 1.00 91.31 70 TRP A C 1
ATOM 534 O O . TRP A 1 70 ? 3.035 -4.803 -1.030 1.00 91.31 70 TRP A O 1
ATOM 544 N N . LYS A 1 71 ? 2.172 -4.148 -3.000 1.00 91.69 71 LYS A N 1
ATOM 545 C CA . LYS A 1 71 ? 0.997 -3.478 -2.445 1.00 91.69 71 LYS A CA 1
ATOM 546 C C . LYS A 1 71 ? -0.247 -4.189 -2.922 1.00 91.69 71 LYS A C 1
ATOM 548 O O . LYS A 1 71 ? -0.435 -4.335 -4.124 1.00 91.69 71 LYS A O 1
ATOM 553 N N . THR A 1 72 ? -1.105 -4.594 -1.994 1.00 93.81 72 THR A N 1
ATOM 554 C CA . THR A 1 72 ? -2.449 -5.083 -2.319 1.00 93.81 72 THR A CA 1
ATOM 555 C C . THR A 1 72 ? -3.231 -3.975 -3.011 1.00 93.81 72 THR A C 1
ATOM 557 O O . THR A 1 72 ? -3.410 -2.917 -2.424 1.00 93.81 72 THR A O 1
ATOM 560 N N . MET A 1 73 ? -3.661 -4.215 -4.248 1.00 93.38 73 MET A N 1
ATOM 561 C CA . MET A 1 73 ? -4.437 -3.273 -5.068 1.00 93.38 73 MET A CA 1
ATOM 562 C C . MET A 1 73 ? -5.869 -3.758 -5.298 1.00 93.38 73 MET A C 1
ATOM 564 O O . MET A 1 73 ? -6.760 -2.978 -5.616 1.00 93.38 73 MET A O 1
ATOM 568 N N . ALA A 1 74 ? -6.106 -5.060 -5.148 1.00 94.69 74 ALA A N 1
ATOM 569 C CA . ALA A 1 74 ? -7.441 -5.630 -5.168 1.00 94.69 74 ALA A CA 1
ATOM 570 C C . ALA A 1 74 ? -7.478 -6.912 -4.342 1.00 94.69 74 ALA A C 1
ATOM 572 O O . ALA A 1 74 ? -6.549 -7.712 -4.380 1.00 94.69 74 ALA A O 1
ATOM 573 N N . GLN A 1 75 ? -8.577 -7.131 -3.630 1.00 95.06 75 GLN A N 1
ATOM 574 C CA . GLN A 1 75 ? -8.793 -8.347 -2.856 1.00 95.06 75 GLN A CA 1
ATOM 575 C C . GLN A 1 75 ? -10.291 -8.658 -2.792 1.00 95.06 75 GLN A C 1
ATOM 577 O O 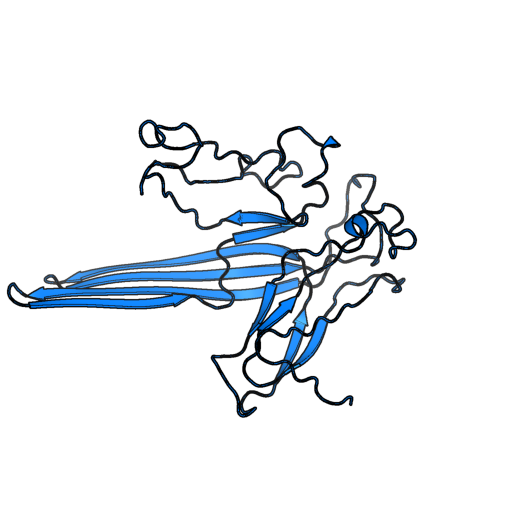. GLN A 1 75 ? -11.104 -7.732 -2.702 1.00 95.06 75 GLN A O 1
ATOM 582 N N . SER A 1 76 ? -10.663 -9.935 -2.832 1.00 94.62 76 SER A N 1
ATOM 583 C CA . SER A 1 76 ? -12.047 -10.394 -2.673 1.00 94.62 76 SER A CA 1
ATOM 584 C C . SER A 1 76 ? -12.619 -10.069 -1.290 1.00 94.62 76 SER A C 1
ATOM 586 O O . SER A 1 76 ? -11.900 -9.954 -0.298 1.00 94.62 76 SER A O 1
ATOM 588 N N . GLU A 1 77 ? -13.944 -9.938 -1.212 1.00 91.06 77 GLU A N 1
ATOM 589 C CA . GLU A 1 77 ? -14.654 -9.884 0.069 1.00 91.06 77 GLU A CA 1
ATOM 590 C C . GLU A 1 77 ? -14.847 -11.310 0.599 1.00 91.06 77 GLU A C 1
ATOM 592 O O . GLU A 1 77 ? -15.753 -12.034 0.181 1.00 91.06 77 GLU A O 1
ATOM 597 N N . GLY A 1 78 ? -13.962 -11.730 1.502 1.00 88.44 78 GLY A N 1
ATOM 598 C CA . GLY A 1 78 ? -13.989 -13.066 2.096 1.00 88.44 78 GLY A CA 1
ATOM 599 C C . GLY A 1 78 ? -13.573 -14.192 1.138 1.00 88.44 78 GLY A C 1
ATOM 600 O O . GLY A 1 78 ? -12.923 -13.971 0.118 1.00 88.44 78 GLY A O 1
ATOM 601 N N . ASN A 1 79 ? -13.953 -15.422 1.499 1.00 92.25 79 ASN A N 1
ATOM 602 C CA . ASN A 1 79 ? -13.497 -16.666 0.867 1.00 92.25 79 ASN A CA 1
ATOM 603 C C . ASN A 1 79 ? -14.529 -17.220 -0.136 1.00 92.25 79 ASN A C 1
ATOM 605 O O . ASN A 1 79 ? -15.223 -18.206 0.138 1.00 92.25 79 ASN A O 1
ATOM 609 N N . VAL A 1 80 ? -14.676 -16.547 -1.279 1.00 93.56 80 VAL A N 1
ATOM 610 C CA . VAL A 1 80 ? -15.621 -16.926 -2.346 1.00 93.56 80 VAL A CA 1
ATOM 611 C C . VAL A 1 80 ? -15.050 -18.078 -3.185 1.00 93.56 80 VAL A C 1
ATOM 613 O O . VAL A 1 80 ? -13.876 -18.068 -3.535 1.00 93.56 80 VAL A O 1
ATOM 616 N N . LYS A 1 81 ? -15.863 -19.085 -3.541 1.00 93.25 81 LYS A N 1
ATOM 617 C CA . LYS A 1 81 ? -15.391 -20.290 -4.272 1.00 93.25 81 LYS A CA 1
ATOM 618 C C . LYS A 1 81 ? -16.245 -20.702 -5.472 1.00 93.25 81 LYS A C 1
ATOM 620 O O . LYS A 1 81 ? -15.881 -21.620 -6.205 1.00 93.25 81 LYS A O 1
ATOM 625 N N . ASP A 1 82 ? -17.387 -20.055 -5.663 1.00 93.94 82 ASP A N 1
ATOM 626 C CA . ASP A 1 82 ? -18.422 -20.420 -6.634 1.00 93.94 82 ASP A CA 1
ATOM 627 C C . ASP A 1 82 ? -18.464 -19.495 -7.862 1.00 93.94 82 ASP A C 1
ATOM 629 O O . ASP A 1 82 ? -19.365 -19.603 -8.692 1.00 93.94 82 ASP A O 1
ATOM 633 N N . LYS A 1 83 ? -17.476 -18.603 -7.997 1.00 92.81 83 LYS A N 1
ATOM 634 C CA . LYS A 1 83 ? -17.347 -17.580 -9.045 1.00 92.81 83 LYS A CA 1
ATOM 635 C C . LYS A 1 83 ? -18.465 -16.535 -9.055 1.00 92.81 83 LYS A C 1
ATOM 637 O O . LYS A 1 83 ? -18.603 -15.811 -10.040 1.00 92.81 83 LYS A O 1
ATOM 642 N N . SER A 1 84 ? -19.232 -16.410 -7.972 1.00 95.56 84 SER A N 1
ATOM 643 C CA . SER A 1 84 ? -20.303 -15.410 -7.852 1.00 95.56 84 SER A CA 1
ATOM 644 C C . SER A 1 84 ? -19.808 -13.957 -7.906 1.00 95.56 84 SER A C 1
ATOM 646 O O . SER A 1 84 ? -20.586 -13.062 -8.222 1.00 95.56 84 SER A O 1
ATOM 648 N N . ASN A 1 85 ? -18.518 -13.721 -7.653 1.00 95.88 85 ASN A N 1
ATOM 649 C CA . ASN A 1 85 ? -17.871 -12.407 -7.648 1.00 95.88 85 ASN A CA 1
ATOM 650 C C . ASN A 1 85 ? -16.983 -12.145 -8.881 1.00 95.88 85 ASN A C 1
ATOM 652 O O . ASN A 1 85 ? -16.017 -11.388 -8.777 1.00 95.88 85 ASN A O 1
ATOM 656 N N . ILE A 1 86 ? -17.257 -12.781 -10.028 1.00 95.94 86 ILE A N 1
ATOM 657 C CA . ILE A 1 86 ? -16.482 -12.514 -11.247 1.00 95.94 86 ILE A CA 1
ATOM 658 C C . ILE A 1 86 ? -16.559 -11.033 -11.633 1.00 95.94 86 ILE A C 1
ATOM 660 O O . ILE A 1 86 ? -17.641 -10.453 -11.723 1.00 95.94 86 ILE A O 1
ATOM 664 N N . THR A 1 87 ? -15.402 -10.418 -11.854 1.00 95.62 87 THR A N 1
ATOM 665 C CA . THR A 1 87 ? -15.303 -8.992 -12.158 1.00 95.62 87 THR A CA 1
ATOM 666 C C . THR A 1 87 ? -14.050 -8.681 -12.969 1.00 95.62 87 THR A C 1
ATOM 668 O O . THR A 1 87 ? -13.056 -9.406 -12.899 1.00 95.62 87 THR A O 1
ATOM 671 N N . THR A 1 88 ? -14.100 -7.591 -13.730 1.00 96.94 88 THR A N 1
ATOM 672 C CA . THR A 1 88 ? -12.943 -7.009 -14.412 1.00 96.94 88 THR A CA 1
ATOM 673 C C . THR A 1 88 ? -12.526 -5.750 -13.662 1.00 96.94 88 THR A C 1
ATOM 675 O O . THR A 1 88 ? -13.352 -4.875 -13.405 1.00 96.94 88 THR A O 1
ATOM 678 N N . ILE A 1 89 ? -11.252 -5.672 -13.295 1.00 95.25 89 ILE A N 1
ATOM 679 C CA . ILE A 1 89 ? -10.654 -4.572 -12.536 1.00 95.25 89 ILE A CA 1
ATOM 680 C C . ILE A 1 89 ? -9.468 -3.996 -13.310 1.00 95.25 89 ILE A C 1
ATOM 682 O O . ILE A 1 89 ? -8.701 -4.746 -13.907 1.00 95.25 89 ILE A O 1
ATOM 686 N N . ASP A 1 90 ? -9.333 -2.671 -13.296 1.00 96.38 90 ASP A N 1
ATOM 687 C CA . ASP A 1 90 ? -8.183 -1.943 -13.843 1.00 96.38 90 ASP A CA 1
ATOM 688 C C . ASP A 1 90 ? -7.291 -1.520 -12.673 1.00 96.38 90 ASP A C 1
ATOM 690 O O . ASP A 1 90 ? -7.757 -0.859 -11.742 1.00 96.38 90 ASP A O 1
ATOM 694 N N . LEU A 1 91 ? -6.035 -1.961 -12.681 1.00 95.62 91 LEU A N 1
ATOM 695 C CA . LEU A 1 91 ? -5.077 -1.708 -11.609 1.00 95.62 91 LEU A CA 1
ATOM 696 C C . LEU A 1 91 ? -4.002 -0.740 -12.079 1.00 95.62 91 LEU A C 1
ATOM 698 O O . LEU A 1 91 ? -3.201 -1.080 -12.948 1.00 95.62 91 LEU A O 1
ATOM 702 N N . ASP A 1 92 ? -3.956 0.440 -11.469 1.00 96.56 92 ASP A N 1
ATOM 703 C CA . ASP A 1 92 ? -2.922 1.436 -11.729 1.00 96.56 92 ASP A CA 1
ATOM 704 C C . ASP A 1 92 ? -1.602 1.112 -11.016 1.00 96.56 92 ASP A C 1
ATOM 706 O O . ASP A 1 92 ? -1.568 0.631 -9.879 1.00 96.56 92 ASP A O 1
ATOM 710 N N . PHE A 1 93 ? -0.496 1.427 -11.689 1.00 95.56 93 PHE A N 1
ATOM 711 C CA . PHE A 1 93 ? 0.847 1.366 -11.123 1.00 95.56 93 PHE A CA 1
ATOM 712 C C . PHE A 1 93 ? 1.311 2.769 -10.732 1.00 95.56 93 PHE A C 1
ATOM 714 O O . PHE A 1 93 ? 1.172 3.727 -11.494 1.00 95.56 93 PHE A O 1
ATOM 721 N N . GLY A 1 94 ? 1.908 2.897 -9.551 1.00 94.12 94 GLY A N 1
ATOM 722 C CA . GLY A 1 94 ? 2.451 4.167 -9.085 1.00 94.12 94 GLY A CA 1
ATOM 723 C C . GLY A 1 94 ? 3.187 4.063 -7.758 1.00 94.12 94 GLY A C 1
ATOM 724 O O . GLY A 1 94 ? 3.055 3.092 -7.002 1.00 94.12 94 GLY A O 1
ATOM 725 N N . LEU A 1 95 ? 3.966 5.100 -7.468 1.00 92.94 95 LEU A N 1
ATOM 726 C CA . LEU A 1 95 ? 4.645 5.303 -6.191 1.00 92.94 95 LEU A CA 1
ATOM 727 C C . LEU A 1 95 ? 3.755 6.143 -5.279 1.00 92.94 95 LEU A C 1
ATOM 729 O O . LEU A 1 95 ? 3.010 6.997 -5.762 1.00 92.94 95 LEU A O 1
ATOM 733 N N . GLN A 1 96 ? 3.793 5.886 -3.970 1.00 93.25 96 GLN A N 1
ATOM 734 C CA . GLN A 1 96 ? 3.032 6.701 -3.026 1.00 93.25 96 GLN A CA 1
ATOM 735 C C . GLN A 1 96 ? 3.686 8.083 -2.941 1.00 93.25 96 GLN A C 1
ATOM 737 O O . GLN A 1 96 ? 4.905 8.199 -2.840 1.00 93.25 96 GLN A O 1
ATOM 742 N N . VAL A 1 97 ? 2.873 9.133 -3.030 1.00 92.25 97 VAL A N 1
ATOM 743 C CA . VAL A 1 97 ? 3.334 10.532 -2.999 1.00 92.25 97 VAL A CA 1
ATOM 744 C C . VAL A 1 97 ? 2.720 11.328 -1.855 1.00 92.25 97 VAL A C 1
ATOM 746 O O . VAL A 1 97 ? 3.240 12.382 -1.503 1.00 92.25 97 VAL A O 1
ATOM 749 N N . ALA A 1 98 ? 1.623 10.838 -1.275 1.00 92.50 98 ALA A N 1
ATOM 750 C CA . ALA A 1 98 ? 1.050 11.375 -0.050 1.00 92.50 98 ALA A CA 1
ATOM 751 C C . ALA A 1 98 ? 0.216 10.310 0.673 1.00 92.50 98 ALA A C 1
ATOM 753 O O . ALA A 1 98 ? -0.305 9.376 0.060 1.00 92.50 98 ALA A O 1
ATOM 754 N N . SER A 1 99 ? 0.058 10.486 1.979 1.00 93.56 99 SER A N 1
ATOM 755 C CA . SER A 1 99 ? -0.855 9.718 2.820 1.00 93.56 99 SER A CA 1
ATOM 756 C C . SER A 1 99 ? -1.521 10.704 3.772 1.00 93.56 99 SER A C 1
ATOM 758 O O . SER A 1 99 ? -0.838 11.514 4.397 1.00 93.56 99 SER A O 1
ATOM 760 N N . ILE A 1 100 ? -2.851 10.712 3.802 1.00 93.25 100 ILE A N 1
ATOM 761 C CA . ILE A 1 100 ? -3.642 11.631 4.624 1.0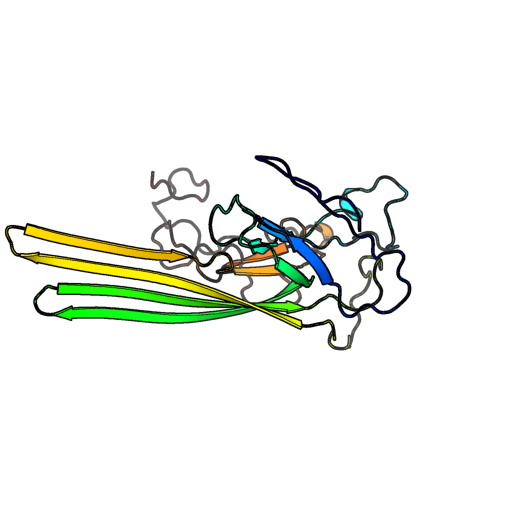0 93.25 100 ILE A CA 1
ATOM 762 C C . ILE A 1 100 ? -4.503 10.794 5.557 1.00 93.25 100 ILE A C 1
ATOM 764 O O . ILE A 1 100 ? -5.289 9.965 5.097 1.00 93.25 100 ILE A O 1
ATOM 768 N N . MET A 1 101 ? -4.381 11.041 6.858 1.00 92.50 101 MET A N 1
ATOM 769 C CA . MET A 1 101 ? -5.177 10.380 7.887 1.00 92.50 101 MET A CA 1
ATOM 770 C C . MET A 1 101 ? -6.027 11.392 8.637 1.00 92.50 101 MET A C 1
ATOM 772 O O . MET A 1 101 ? -5.587 12.501 8.930 1.00 92.50 101 MET A O 1
ATOM 776 N N . TYR A 1 102 ? -7.267 11.014 8.910 1.00 93.12 102 TYR A N 1
ATOM 777 C CA . TYR A 1 102 ? -8.185 11.792 9.728 1.00 93.12 102 TYR A CA 1
ATOM 778 C C . TYR A 1 102 ? -9.176 10.856 10.399 1.00 93.12 102 TYR A C 1
ATOM 780 O O . TYR A 1 102 ? -9.603 9.862 9.809 1.00 93.12 102 TYR A O 1
ATOM 788 N N . GLY A 1 103 ? -9.560 11.191 11.621 1.00 94.56 103 GLY A N 1
ATOM 789 C CA . GLY A 1 103 ? -10.428 10.349 12.420 1.00 94.56 103 GLY A CA 1
ATOM 790 C C . GLY A 1 103 ? -11.229 11.127 13.445 1.00 94.56 103 GLY A C 1
ATOM 791 O O . GLY A 1 103 ? -11.182 12.358 13.497 1.00 94.56 103 GLY A O 1
ATOM 792 N N . MET A 1 104 ? -12.007 10.380 14.215 1.00 96.31 104 MET A N 1
ATOM 793 C CA . MET A 1 104 ? -12.780 10.877 15.339 1.00 96.31 104 MET A CA 1
ATOM 794 C C . MET A 1 104 ? -12.746 9.875 16.484 1.00 96.31 104 MET A C 1
ATOM 796 O O . MET A 1 104 ? -12.895 8.672 16.266 1.00 96.31 104 MET A O 1
ATOM 800 N N . ASP A 1 105 ? -12.665 10.418 17.690 1.00 97.06 105 ASP A N 1
ATOM 801 C CA . ASP A 1 105 ? -12.760 9.673 18.935 1.00 97.06 105 ASP A CA 1
ATOM 802 C C . ASP A 1 105 ? -14.130 9.888 19.574 1.00 97.06 105 ASP A C 1
ATOM 804 O O . ASP A 1 105 ? -14.732 10.967 19.498 1.00 97.06 105 ASP A O 1
ATOM 808 N N . MET A 1 106 ? -14.633 8.846 20.222 1.00 96.50 106 MET A N 1
ATOM 809 C CA . MET A 1 106 ? -15.859 8.869 21.000 1.00 96.50 106 MET A CA 1
ATOM 810 C C . MET A 1 106 ? -15.564 8.381 22.411 1.00 96.50 106 MET A C 1
ATOM 812 O O . MET A 1 106 ? -15.105 7.259 22.597 1.00 96.50 106 MET A O 1
ATOM 816 N N . ASP A 1 107 ? -15.934 9.190 23.401 1.00 97.69 107 ASP A N 1
ATOM 817 C CA . ASP A 1 107 ? -16.035 8.769 24.794 1.00 97.69 107 ASP A CA 1
ATOM 818 C C . ASP A 1 107 ? -17.415 9.142 25.334 1.00 97.69 107 ASP A C 1
ATOM 820 O O . ASP A 1 107 ? -17.868 10.288 25.242 1.00 97.69 107 ASP A O 1
ATOM 824 N N . PHE A 1 108 ? -18.118 8.148 25.861 1.00 97.44 108 PHE A N 1
ATOM 825 C CA . PHE A 1 108 ? -19.428 8.316 26.458 1.00 97.44 108 PHE A CA 1
ATOM 826 C C . PHE A 1 108 ? -19.510 7.548 27.768 1.00 97.44 108 PHE A C 1
ATOM 828 O O . PHE A 1 108 ? -19.262 6.345 27.827 1.00 97.44 108 PHE A O 1
ATOM 835 N N . ASN A 1 109 ? -19.969 8.225 28.819 1.00 96.75 109 ASN A N 1
ATOM 836 C CA . ASN A 1 109 ? -20.225 7.611 30.111 1.00 96.75 109 ASN A CA 1
ATOM 837 C C . ASN A 1 109 ? -21.541 8.121 30.696 1.00 96.75 109 ASN A C 1
ATOM 839 O O . ASN A 1 109 ? -21.683 9.298 31.028 1.00 96.75 109 ASN A O 1
ATOM 843 N N . TYR A 1 110 ? -22.501 7.214 30.872 1.00 95.31 110 TYR A N 1
ATOM 844 C CA . TYR A 1 110 ? -23.776 7.528 31.500 1.00 95.31 110 TYR A CA 1
ATOM 845 C C . TYR A 1 110 ? -24.216 6.445 32.480 1.00 95.31 110 TYR A C 1
ATOM 847 O O . TYR A 1 110 ? -24.434 5.285 32.126 1.00 95.31 110 TYR A O 1
ATOM 855 N N . LEU A 1 111 ? -24.367 6.837 33.750 1.00 92.69 111 LEU A N 1
ATOM 856 C CA . LEU A 1 111 ? -24.781 5.962 34.854 1.00 92.69 111 LEU A CA 1
ATOM 857 C C . LEU A 1 111 ? -23.952 4.666 34.952 1.00 92.69 111 LEU A C 1
ATOM 859 O O . LEU A 1 111 ? -24.480 3.622 35.330 1.00 92.69 111 LEU A O 1
ATOM 863 N N . GLY A 1 112 ? -22.668 4.701 34.579 1.00 90.81 112 GLY A N 1
ATOM 864 C CA . GLY A 1 112 ? -21.778 3.535 34.574 1.00 90.81 112 GLY A CA 1
ATOM 865 C C . GLY A 1 112 ? -21.901 2.634 33.341 1.00 90.81 112 GLY A C 1
ATOM 866 O O . GLY A 1 112 ? -21.306 1.565 33.326 1.00 90.81 112 GLY A O 1
ATOM 867 N N . PHE A 1 113 ? -22.692 3.021 32.333 1.00 96.19 113 PHE A N 1
ATOM 868 C CA . PHE A 1 113 ? -22.568 2.480 30.978 1.00 96.19 113 PHE A CA 1
ATOM 869 C C . PHE A 1 113 ? -21.539 3.320 30.232 1.00 96.19 113 PHE A C 1
ATOM 871 O O . PHE A 1 113 ? -21.742 4.528 30.095 1.00 96.19 113 PHE A O 1
ATOM 878 N N . LYS A 1 114 ? -20.440 2.694 29.813 1.00 98.00 114 LYS A N 1
ATOM 879 C CA . LYS A 1 114 ? -19.340 3.362 29.121 1.00 98.00 114 LYS A CA 1
ATOM 880 C C . LYS A 1 114 ? -19.232 2.830 27.700 1.00 98.00 114 LYS A C 1
ATOM 882 O O . LYS A 1 114 ? -19.305 1.617 27.502 1.00 98.00 114 LYS A O 1
ATOM 887 N N . VAL A 1 115 ? -19.059 3.732 26.747 1.00 97.75 115 VAL A N 1
ATOM 888 C CA . VAL A 1 115 ? -18.784 3.425 25.346 1.00 97.75 115 VAL A CA 1
ATOM 889 C C . VAL A 1 115 ? -17.588 4.261 24.924 1.00 97.75 115 VAL A C 1
ATOM 891 O O . VAL A 1 115 ? -17.619 5.479 25.085 1.00 97.75 115 VAL A O 1
ATOM 894 N N . THR A 1 116 ? -16.567 3.609 24.386 1.00 98.25 116 THR A N 1
ATOM 895 C CA . THR A 1 116 ? -15.376 4.267 23.845 1.00 98.25 116 THR A CA 1
ATOM 896 C C . THR A 1 116 ? -15.142 3.735 22.444 1.00 98.25 116 THR A C 1
ATOM 898 O O . THR A 1 116 ? -15.403 2.562 22.180 1.00 98.25 116 THR A O 1
ATOM 901 N N . GLY A 1 117 ? -14.675 4.564 21.527 1.00 97.75 117 GLY A N 1
ATOM 902 C CA . GLY A 1 117 ? -14.340 4.097 20.194 1.00 97.75 117 GLY A CA 1
ATOM 903 C C . GLY A 1 117 ? -13.576 5.123 19.390 1.00 97.75 117 GLY A C 1
ATOM 904 O O . GLY A 1 117 ? -13.561 6.305 19.722 1.00 97.75 117 GLY A O 1
ATOM 905 N N . GLU A 1 118 ? -13.006 4.647 18.299 1.00 97.00 118 GLU A N 1
ATOM 906 C CA . GLU A 1 118 ? -12.234 5.434 17.351 1.00 97.00 118 GLU A CA 1
ATOM 907 C C . GLU A 1 118 ? -12.641 5.029 15.939 1.00 97.00 118 GLU A C 1
ATOM 909 O O . GLU A 1 118 ? -12.919 3.858 15.658 1.00 97.00 118 GLU A O 1
ATOM 914 N N . PHE A 1 119 ? -12.679 6.001 15.037 1.00 96.88 119 PHE A N 1
ATOM 915 C CA . PHE A 1 119 ? -12.824 5.771 13.608 1.00 96.88 119 PHE A CA 1
ATOM 916 C C . PHE A 1 119 ? -11.774 6.589 12.870 1.00 96.88 119 PHE A C 1
ATOM 918 O O . PHE A 1 119 ? -11.783 7.815 12.958 1.00 96.88 119 PHE A O 1
ATOM 925 N N . VAL A 1 120 ? -10.931 5.933 12.076 1.00 96.31 120 VAL A N 1
ATOM 926 C CA . VAL A 1 120 ? -9.885 6.574 11.275 1.00 96.31 120 VAL A CA 1
ATOM 927 C C . VAL A 1 120 ? -10.071 6.222 9.812 1.00 96.31 120 VAL A C 1
ATOM 929 O O . VAL A 1 120 ? -10.327 5.082 9.435 1.00 96.31 120 VAL A O 1
ATOM 932 N N . THR A 1 121 ? -9.921 7.218 8.954 1.00 95.94 121 THR A N 1
ATOM 933 C CA . THR A 1 121 ? -9.794 7.048 7.512 1.00 95.94 121 THR A CA 1
ATOM 934 C C . THR A 1 121 ? -8.356 7.318 7.093 1.00 95.94 121 THR A C 1
ATOM 936 O O . THR A 1 121 ? -7.801 8.360 7.435 1.00 95.94 121 THR A O 1
ATOM 939 N N . ASN A 1 122 ? -7.798 6.430 6.271 1.00 95.44 122 ASN A N 1
ATOM 940 C CA . ASN A 1 122 ? -6.565 6.664 5.528 1.00 95.44 122 ASN A CA 1
ATOM 941 C C . ASN A 1 122 ? -6.884 6.892 4.039 1.00 95.44 122 ASN A C 1
ATOM 943 O O . ASN A 1 122 ? -7.655 6.142 3.441 1.00 95.44 122 ASN A O 1
ATOM 947 N N . SER A 1 123 ? -6.298 7.935 3.452 1.00 95.75 123 SER A N 1
ATOM 948 C CA . SER A 1 123 ? -6.323 8.243 2.021 1.00 95.75 123 SER A CA 1
ATOM 949 C C . SER A 1 123 ? -4.892 8.236 1.494 1.00 95.75 123 SER A C 1
ATOM 951 O O . SER A 1 123 ? -4.128 9.176 1.716 1.00 95.75 123 SER A O 1
ATOM 953 N N . SER A 1 124 ? -4.531 7.164 0.800 1.00 95.19 124 SER A N 1
ATOM 954 C CA . SER A 1 124 ? -3.226 6.980 0.174 1.00 95.19 124 SER A CA 1
ATOM 955 C C . SER A 1 124 ? -3.263 7.491 -1.264 1.00 95.19 124 SER A C 1
ATOM 957 O O . SER A 1 124 ? -4.114 7.086 -2.053 1.00 95.19 124 SER A O 1
ATOM 959 N N . HIS A 1 125 ? -2.344 8.384 -1.622 1.00 95.75 125 HIS A N 1
ATOM 960 C CA . HIS A 1 125 ? -2.253 8.993 -2.948 1.00 95.75 125 HIS A CA 1
ATOM 961 C C . HIS A 1 125 ? -1.006 8.511 -3.677 1.00 95.75 125 HIS A C 1
ATOM 963 O O . HIS A 1 125 ? 0.090 8.478 -3.112 1.00 95.75 125 HIS A O 1
ATOM 969 N N . TYR A 1 126 ? -1.172 8.209 -4.957 1.00 95.75 126 TYR A N 1
ATOM 970 C CA . TYR A 1 126 ? -0.145 7.627 -5.803 1.00 95.75 126 TYR A CA 1
ATOM 971 C C . TYR A 1 126 ? 0.041 8.439 -7.078 1.00 95.75 126 TYR A C 1
ATOM 973 O O . TYR A 1 126 ? -0.883 9.106 -7.552 1.00 95.75 126 TYR A O 1
ATOM 981 N N . MET A 1 127 ? 1.241 8.360 -7.641 1.00 96.06 127 MET A N 1
ATOM 982 C CA . MET A 1 127 ? 1.573 8.936 -8.937 1.00 96.06 127 MET A CA 1
ATOM 983 C C . MET A 1 127 ? 2.479 7.980 -9.711 1.00 96.06 127 MET A C 1
ATOM 985 O O . MET A 1 127 ? 3.433 7.431 -9.151 1.00 96.06 127 MET A O 1
ATOM 989 N N . TYR A 1 128 ? 2.198 7.784 -10.996 1.00 95.31 128 TYR A N 1
ATOM 990 C CA . TYR A 1 128 ? 3.112 7.065 -11.879 1.00 95.31 128 TYR A CA 1
ATOM 991 C C . TYR A 1 128 ? 4.402 7.888 -12.078 1.00 95.31 128 TYR A C 1
ATOM 993 O O . TYR A 1 128 ? 4.310 9.097 -12.305 1.00 95.31 128 TYR A O 1
ATOM 1001 N N . PRO A 1 129 ? 5.601 7.287 -11.991 1.00 89.81 129 PRO A N 1
ATOM 1002 C CA . PRO A 1 129 ? 6.848 7.956 -12.352 1.00 89.81 129 PRO A CA 1
ATOM 1003 C C . PRO A 1 129 ? 6.923 8.111 -13.880 1.00 89.81 129 PRO A C 1
ATOM 1005 O O . PRO A 1 129 ? 7.442 7.241 -14.575 1.00 89.81 129 PRO A O 1
ATOM 1008 N N . ASP A 1 130 ? 6.350 9.202 -14.395 1.00 88.88 130 ASP A N 1
ATOM 1009 C CA . ASP A 1 130 ? 6.321 9.531 -15.823 1.00 88.88 130 ASP A CA 1
ATOM 1010 C C . ASP A 1 130 ? 7.714 9.799 -16.406 1.00 88.88 130 ASP A C 1
ATOM 1012 O O . ASP A 1 130 ? 8.685 9.880 -15.656 1.00 88.88 130 ASP A O 1
ATOM 1016 N N . GLU A 1 131 ? 7.786 9.962 -17.733 1.00 87.75 131 GLU A N 1
ATOM 1017 C CA . GLU A 1 131 ? 8.974 10.029 -18.611 1.00 87.75 131 GLU A CA 1
ATOM 1018 C C . GLU A 1 131 ? 9.209 8.743 -19.423 1.00 87.75 131 GLU A C 1
ATOM 1020 O O . GLU A 1 131 ? 8.293 7.954 -19.669 1.00 87.75 131 GLU A O 1
ATOM 1025 N N . LEU A 1 132 ? 10.423 8.585 -19.954 1.00 87.94 132 LEU A N 1
ATOM 1026 C CA . LEU A 1 132 ? 10.848 7.440 -20.748 1.00 87.94 132 LEU A CA 1
ATOM 1027 C C . LEU A 1 132 ? 11.125 6.237 -19.830 1.00 87.94 132 LEU A C 1
ATOM 1029 O O . LEU A 1 132 ? 11.991 6.326 -18.956 1.00 87.94 132 LEU A O 1
ATOM 1033 N N . PRO A 1 133 ? 10.446 5.092 -20.021 1.00 87.56 133 PRO A N 1
ATOM 1034 C CA . PRO A 1 133 ? 10.76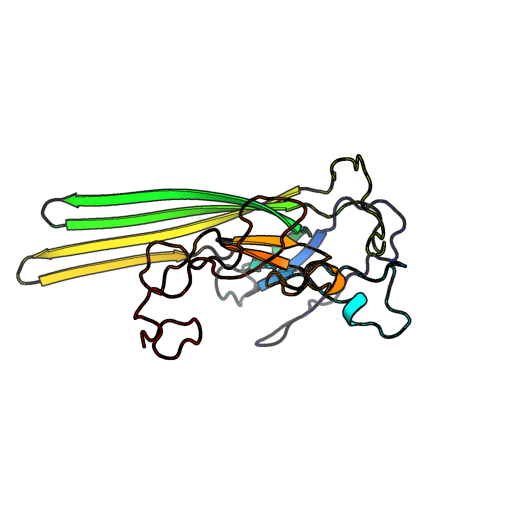2 3.874 -19.288 1.00 87.56 133 PRO A CA 1
ATOM 1035 C C . PRO A 1 133 ? 12.161 3.346 -19.612 1.00 87.56 133 PRO A C 1
ATOM 1037 O O . PRO A 1 133 ? 12.701 3.558 -20.699 1.00 87.56 133 PRO A O 1
ATOM 1040 N N . GLY A 1 134 ? 12.737 2.597 -18.672 1.00 80.81 134 GLY A N 1
ATOM 1041 C CA . GLY A 1 134 ? 14.035 1.955 -18.866 1.00 80.81 134 GLY A CA 1
ATOM 1042 C C . GLY A 1 134 ? 15.213 2.929 -18.916 1.00 80.81 134 GLY A C 1
ATOM 1043 O O . GLY A 1 134 ? 16.301 2.515 -19.302 1.00 80.81 134 GLY A O 1
ATOM 1044 N N . THR A 1 135 ? 15.039 4.197 -18.537 1.00 80.62 135 THR A N 1
ATOM 1045 C CA . THR A 1 135 ? 16.172 5.091 -18.277 1.00 80.62 135 THR A CA 1
ATOM 1046 C C . THR A 1 135 ? 16.877 4.678 -16.991 1.00 80.62 135 THR A C 1
ATOM 1048 O O . THR A 1 135 ? 16.225 4.284 -16.023 1.00 80.62 135 THR A O 1
ATOM 1051 N N . GLY A 1 136 ? 18.204 4.766 -16.989 1.00 77.56 136 GLY A N 1
ATOM 1052 C CA . GLY A 1 136 ? 19.019 4.441 -15.829 1.00 77.56 136 GLY A CA 1
ATOM 1053 C C . GLY A 1 136 ? 18.864 5.399 -14.655 1.00 77.56 136 GLY A C 1
ATOM 1054 O O . GLY A 1 136 ? 18.203 6.435 -14.754 1.00 77.56 136 GLY A O 1
ATOM 1055 N N . ASN A 1 137 ? 19.525 5.069 -13.544 1.00 78.50 137 ASN A N 1
ATOM 1056 C CA . ASN A 1 137 ? 19.620 5.978 -12.403 1.00 78.50 137 ASN A CA 1
ATOM 1057 C C . ASN A 1 137 ? 20.326 7.277 -12.841 1.00 78.50 137 ASN A C 1
ATOM 1059 O O . ASN A 1 137 ? 21.426 7.192 -13.401 1.00 78.50 137 ASN A O 1
ATOM 1063 N N . PRO A 1 138 ? 19.733 8.466 -12.622 1.00 73.69 138 PRO A N 1
ATOM 1064 C CA . PRO A 1 138 ? 20.361 9.723 -13.011 1.00 73.69 138 PRO A CA 1
ATOM 1065 C C . PRO A 1 138 ? 21.701 9.920 -12.292 1.00 73.69 138 PRO A C 1
ATOM 1067 O O . PRO A 1 138 ? 21.810 9.690 -11.089 1.00 73.69 138 PRO A O 1
ATOM 1070 N N . THR A 1 139 ? 22.717 10.376 -13.029 1.00 70.38 139 THR A N 1
ATOM 1071 C CA . THR A 1 139 ? 24.043 10.711 -12.478 1.00 70.38 139 THR A CA 1
ATOM 1072 C C . THR A 1 139 ? 24.078 12.079 -11.814 1.00 70.38 139 THR A C 1
ATOM 1074 O O . THR A 1 139 ? 24.886 12.302 -10.917 1.00 70.38 139 THR A O 1
ATOM 1077 N N . ASP A 1 140 ? 23.199 12.985 -12.243 1.00 66.69 140 ASP A N 1
ATOM 1078 C CA . ASP A 1 140 ? 23.214 14.389 -11.852 1.00 66.69 140 ASP A CA 1
ATOM 1079 C C . ASP A 1 140 ? 21.837 14.840 -11.362 1.00 66.69 140 ASP A C 1
ATOM 1081 O O . ASP A 1 140 ? 20.798 14.496 -11.932 1.00 66.69 140 ASP A O 1
ATOM 1085 N N . ILE A 1 141 ? 21.833 15.666 -10.312 1.00 65.31 141 ILE A N 1
ATOM 1086 C CA . ILE A 1 141 ? 20.628 16.370 -9.870 1.00 65.31 141 ILE A CA 1
ATOM 1087 C C . ILE A 1 141 ? 20.365 17.499 -10.866 1.00 65.31 141 ILE A C 1
ATOM 1089 O O . ILE A 1 141 ? 21.140 18.452 -10.966 1.00 65.31 141 ILE A O 1
ATOM 1093 N N . VAL A 1 142 ? 19.255 17.407 -11.596 1.00 68.06 142 VAL A N 1
ATOM 1094 C CA . VAL A 1 142 ? 18.866 18.428 -12.571 1.00 68.06 142 VAL A CA 1
ATOM 1095 C C . VAL A 1 142 ? 18.271 19.630 -11.836 1.00 68.06 142 VAL A C 1
ATOM 1097 O O . VAL A 1 142 ? 17.212 19.540 -11.210 1.00 68.06 142 VAL A O 1
ATOM 1100 N N . SER A 1 143 ? 18.947 20.779 -11.905 1.00 65.50 143 SER A N 1
ATOM 1101 C CA . SER A 1 143 ? 18.405 22.035 -11.383 1.00 65.50 143 SER A CA 1
ATOM 1102 C C . SER A 1 143 ? 17.203 22.489 -12.220 1.00 65.50 143 SER A C 1
ATOM 1104 O O . SER A 1 143 ? 17.174 22.314 -13.436 1.00 65.50 143 SER A O 1
ATOM 1106 N N . ALA A 1 144 ? 16.189 23.058 -11.558 1.00 74.88 144 ALA A N 1
ATOM 1107 C CA . ALA A 1 144 ? 14.932 23.486 -12.186 1.00 74.88 144 ALA A CA 1
ATOM 1108 C C . ALA A 1 144 ? 14.147 22.364 -12.902 1.00 74.88 144 ALA A C 1
ATOM 1110 O O . ALA A 1 144 ? 13.448 22.625 -13.882 1.00 74.88 144 ALA A O 1
ATOM 1111 N N . GLN A 1 145 ? 14.226 21.127 -12.395 1.00 74.50 145 GLN A N 1
ATOM 1112 C CA . GLN A 1 145 ? 13.381 20.036 -12.872 1.00 74.50 145 GLN A CA 1
ATOM 1113 C C . GLN A 1 145 ? 11.896 20.421 -12.788 1.00 74.50 145 GLN A C 1
ATOM 1115 O O . GLN A 1 145 ? 11.393 20.834 -11.739 1.00 74.50 145 GLN A O 1
ATOM 1120 N N . THR A 1 146 ? 11.198 20.292 -13.915 1.00 81.25 146 THR A N 1
ATOM 1121 C CA . THR A 1 146 ? 9.755 20.509 -13.994 1.00 81.25 146 THR A CA 1
ATOM 1122 C C . THR A 1 146 ? 9.017 19.507 -13.116 1.00 81.25 146 THR A C 1
ATOM 1124 O O . THR A 1 146 ? 9.450 18.366 -12.946 1.00 81.25 146 THR A O 1
ATOM 1127 N N . ALA A 1 147 ? 7.881 19.928 -12.561 1.00 85.25 147 ALA A N 1
ATOM 1128 C CA . ALA A 1 147 ? 7.035 19.023 -11.799 1.00 85.25 147 ALA A CA 1
ATOM 1129 C C . ALA A 1 147 ? 6.612 17.824 -12.665 1.00 85.25 147 ALA A C 1
ATOM 1131 O O . ALA A 1 147 ? 6.209 17.994 -13.815 1.00 85.25 147 ALA A O 1
ATOM 1132 N N . ARG A 1 148 ? 6.692 16.627 -12.080 1.00 87.25 148 ARG A N 1
ATOM 1133 C CA . ARG A 1 148 ? 6.214 15.379 -12.684 1.00 87.25 148 ARG A CA 1
ATOM 1134 C C . ARG A 1 148 ? 4.714 15.466 -12.965 1.00 87.25 148 ARG A C 1
ATOM 1136 O O . ARG A 1 148 ? 3.954 16.037 -12.175 1.00 87.25 148 ARG A O 1
ATOM 1143 N N . THR A 1 149 ? 4.291 14.896 -14.086 1.00 93.75 149 THR A N 1
ATOM 1144 C CA . THR A 1 149 ? 2.913 14.968 -14.595 1.00 93.75 149 THR A CA 1
ATOM 1145 C C . THR A 1 149 ? 2.217 13.616 -14.643 1.00 93.75 149 THR A C 1
ATOM 1147 O O . THR A 1 149 ? 1.094 13.539 -15.143 1.00 93.75 149 THR A O 1
ATOM 1150 N N . GLY A 1 150 ? 2.857 12.566 -14.123 1.00 95.69 150 GLY A N 1
ATOM 1151 C CA . GLY A 1 150 ? 2.341 11.203 -14.121 1.00 95.69 150 GLY A CA 1
ATOM 1152 C C . GLY A 1 150 ? 0.919 11.082 -13.597 1.00 95.69 150 GLY A C 1
ATOM 1153 O O . GLY A 1 150 ? 0.463 11.879 -12.771 1.00 95.69 150 GLY A O 1
ATOM 1154 N N . HIS A 1 151 ? 0.212 10.070 -14.094 1.00 97.62 151 HIS A N 1
ATOM 1155 C CA . HIS A 1 151 ? -1.156 9.784 -13.698 1.00 97.62 151 HIS A CA 1
ATOM 1156 C C . HIS A 1 151 ? -1.251 9.609 -12.184 1.00 97.62 151 HIS A C 1
ATOM 1158 O O . HIS A 1 151 ? -0.436 8.914 -11.575 1.00 97.62 151 HIS A O 1
ATOM 1164 N N . LYS A 1 152 ? -2.253 10.259 -11.590 1.00 97.12 152 LYS A N 1
ATOM 1165 C CA . LYS A 1 152 ? -2.492 10.269 -10.149 1.00 97.12 152 LYS A CA 1
ATOM 1166 C C . LYS A 1 152 ? -3.764 9.511 -9.841 1.00 97.12 152 LYS A C 1
ATOM 1168 O O . LYS A 1 152 ? -4.787 9.742 -10.483 1.00 97.12 152 LYS A O 1
ATOM 1173 N N . TYR A 1 153 ? -3.707 8.696 -8.802 1.00 96.69 153 TYR A N 1
ATOM 1174 C CA . TYR A 1 153 ? -4.858 7.986 -8.268 1.00 96.69 153 TYR A CA 1
ATOM 1175 C C . TYR A 1 153 ? -4.771 7.932 -6.743 1.00 96.69 153 TYR A C 1
ATOM 1177 O O . TYR A 1 153 ? -3.761 8.308 -6.141 1.00 96.69 153 TYR A O 1
ATOM 1185 N N . SER A 1 154 ? -5.855 7.515 -6.099 1.00 95.75 154 SER A N 1
ATOM 1186 C CA . SER A 1 154 ? -5.919 7.420 -4.645 1.00 95.75 154 SER A CA 1
ATOM 1187 C C . SER A 1 154 ? -6.717 6.209 -4.210 1.00 95.75 154 SER A C 1
ATOM 1189 O O . SER A 1 154 ? -7.732 5.886 -4.824 1.00 95.75 154 SER A O 1
ATOM 1191 N N . GLU A 1 155 ? -6.298 5.613 -3.106 1.00 94.50 155 GLU A N 1
ATOM 1192 C CA . GLU A 1 155 ? -7.006 4.547 -2.417 1.00 94.50 155 GLU A CA 1
ATOM 1193 C C . GLU A 1 155 ? -7.409 5.032 -1.027 1.00 94.50 155 GLU A C 1
ATOM 1195 O O . GLU A 1 155 ? -6.644 5.722 -0.351 1.00 94.50 155 GLU A O 1
ATOM 1200 N N . ARG A 1 156 ? -8.629 4.700 -0.607 1.00 95.50 156 ARG A N 1
ATOM 1201 C CA . ARG A 1 156 ? -9.174 5.127 0.678 1.00 95.50 156 ARG A CA 1
ATOM 1202 C C . ARG A 1 156 ? -9.785 3.943 1.402 1.00 95.50 156 ARG A C 1
ATOM 1204 O O . ARG A 1 156 ? -10.624 3.247 0.836 1.00 95.50 156 ARG A O 1
ATOM 1211 N N . ASP A 1 157 ? -9.439 3.791 2.671 1.00 96.00 157 ASP A N 1
ATOM 1212 C CA . ASP A 1 157 ? -10.051 2.803 3.556 1.00 96.00 157 ASP A CA 1
ATOM 1213 C C . ASP A 1 157 ? -10.124 3.329 4.990 1.00 96.00 157 ASP A C 1
ATOM 1215 O O . ASP A 1 157 ? -9.634 4.417 5.303 1.00 96.00 157 ASP A O 1
ATOM 1219 N N . ASN A 1 158 ? -10.789 2.580 5.858 1.00 96.19 158 ASN A N 1
ATOM 1220 C CA . ASN A 1 158 ? -11.006 2.946 7.248 1.00 96.19 158 ASN A CA 1
ATOM 1221 C C . ASN A 1 158 ? -10.697 1.804 8.209 1.00 96.19 158 ASN A C 1
ATOM 1223 O O . ASN A 1 158 ? -10.846 0.627 7.881 1.00 96.19 158 ASN A O 1
ATOM 1227 N N . ALA A 1 159 ? -10.331 2.203 9.415 1.00 96.06 159 ALA A N 1
ATOM 1228 C CA . ALA A 1 159 ? -10.222 1.364 10.588 1.00 96.06 159 ALA A CA 1
ATOM 1229 C C . ALA A 1 159 ? -11.139 1.928 11.675 1.00 96.06 159 ALA A C 1
ATOM 1231 O O . ALA A 1 159 ? -11.338 3.142 11.750 1.00 96.06 159 ALA A O 1
ATOM 1232 N N . TYR A 1 160 ? -11.727 1.063 12.492 1.00 96.88 160 TYR A N 1
ATOM 1233 C CA . TYR A 1 160 ? -12.468 1.500 13.667 1.00 96.88 160 TYR A CA 1
ATOM 1234 C C . TYR A 1 160 ? -12.494 0.438 14.753 1.00 96.88 160 TYR A C 1
ATOM 1236 O O . TYR A 1 160 ? -12.423 -0.760 14.467 1.00 96.88 160 TYR A O 1
ATOM 1244 N N . TYR A 1 161 ? -12.711 0.887 15.982 1.00 97.50 161 TYR A N 1
ATOM 1245 C CA . TYR A 1 161 ? -13.120 0.035 17.088 1.00 97.50 161 TYR A CA 1
ATOM 1246 C C . TYR A 1 161 ? -14.176 0.736 17.943 1.00 97.50 161 TYR A C 1
ATOM 1248 O O . TYR A 1 161 ? -14.241 1.963 18.013 1.00 97.50 161 TYR A O 1
ATOM 1256 N N . ILE A 1 162 ? -15.030 -0.055 18.584 1.00 98.00 162 ILE A N 1
ATOM 1257 C CA . ILE A 1 162 ? -15.999 0.393 19.580 1.00 98.00 162 ILE A CA 1
ATOM 1258 C C . ILE A 1 162 ? -15.998 -0.629 20.709 1.00 98.00 162 ILE A C 1
ATOM 1260 O O . ILE A 1 162 ? -16.221 -1.818 20.482 1.00 98.00 162 ILE A O 1
ATOM 1264 N N . THR A 1 163 ? -15.820 -0.154 21.933 1.00 98.25 163 THR A N 1
ATOM 1265 C CA . THR A 1 163 ? -16.004 -0.925 23.157 1.00 98.25 163 THR A CA 1
ATOM 1266 C C . THR A 1 163 ? -17.244 -0.434 23.891 1.00 98.25 163 THR A C 1
ATOM 1268 O O . THR A 1 163 ? -17.555 0.757 23.914 1.00 98.25 163 THR A O 1
ATOM 1271 N N . ALA A 1 164 ? -17.984 -1.357 24.496 1.00 97.88 164 ALA A N 1
ATOM 1272 C CA . ALA A 1 164 ? -19.122 -1.041 25.346 1.00 97.88 164 ALA A CA 1
ATOM 1273 C C . ALA A 1 164 ? -19.049 -1.876 26.619 1.00 97.88 164 ALA A C 1
ATOM 1275 O O . ALA A 1 164 ? -18.897 -3.097 26.557 1.00 97.88 164 ALA A O 1
ATOM 1276 N N . GLN A 1 165 ? -19.190 -1.223 27.770 1.00 97.56 165 GLN A N 1
ATOM 1277 C CA . GLN A 1 165 ? -19.123 -1.888 29.063 1.00 97.56 165 GLN A CA 1
ATOM 1278 C C . GLN A 1 165 ? -20.154 -1.369 30.061 1.00 97.56 165 GLN A C 1
ATOM 1280 O O . GLN A 1 165 ? -20.509 -0.184 30.095 1.00 97.56 165 GLN A O 1
ATOM 1285 N N . LYS A 1 166 ? -20.613 -2.275 30.921 1.00 96.38 166 LYS A N 1
ATOM 1286 C CA . LYS A 1 166 ? -21.504 -1.980 32.040 1.00 96.38 166 LYS A CA 1
ATOM 1287 C C . LYS A 1 166 ? -21.235 -2.919 33.198 1.00 96.38 166 LYS A C 1
ATOM 1289 O O . LYS A 1 166 ? -21.212 -4.129 33.012 1.00 96.38 166 LYS A O 1
ATOM 1294 N N . ASP A 1 167 ? -21.171 -2.361 34.398 1.00 93.38 167 ASP A N 1
ATOM 1295 C CA . ASP A 1 167 ? -21.135 -3.126 35.641 1.00 93.38 167 ASP A CA 1
ATOM 1296 C C . ASP A 1 167 ? -22.391 -2.836 36.482 1.00 93.38 167 ASP A C 1
ATOM 1298 O O . ASP A 1 167 ? -22.739 -1.682 36.752 1.00 93.38 167 ASP A O 1
ATOM 1302 N N . TRP A 1 168 ? -23.090 -3.895 36.888 1.00 91.12 168 TRP A N 1
ATOM 1303 C CA . TRP A 1 168 ? -24.236 -3.874 37.791 1.00 91.12 168 TRP A CA 1
ATOM 1304 C C . TRP A 1 168 ? -23.962 -4.610 39.109 1.00 91.12 168 TRP A C 1
ATOM 1306 O O . TRP A 1 168 ? -24.814 -5.377 39.549 1.00 91.12 168 TRP A O 1
ATOM 1316 N N . LYS A 1 169 ? -22.831 -4.381 39.788 1.00 87.75 169 LYS A N 1
ATOM 1317 C CA . LYS A 1 169 ? -22.453 -4.901 41.133 1.00 87.75 169 LYS A CA 1
ATOM 1318 C C . LYS A 1 169 ? -22.366 -6.430 41.288 1.00 87.75 169 LYS A C 1
ATOM 1320 O O . LYS A 1 169 ? -21.576 -6.910 42.088 1.00 87.75 169 LYS A O 1
ATOM 1325 N N . LYS A 1 170 ? -23.235 -7.193 40.630 1.00 91.81 170 LYS A N 1
ATOM 1326 C CA . LYS A 1 170 ? -23.378 -8.652 40.668 1.00 91.81 170 LYS A CA 1
ATOM 1327 C C . LYS A 1 170 ? -23.096 -9.284 39.307 1.00 91.81 170 LYS A C 1
ATOM 1329 O O . LYS A 1 170 ? -22.818 -10.473 39.249 1.00 91.81 170 LYS A O 1
ATOM 1334 N N . PHE A 1 171 ? -23.234 -8.516 38.231 1.00 92.50 171 PHE A N 1
ATOM 1335 C CA . PHE A 1 171 ? -22.974 -8.939 36.863 1.00 92.50 171 PHE A CA 1
ATOM 1336 C C . PHE A 1 171 ? -22.553 -7.723 36.046 1.00 92.50 171 PHE A C 1
ATOM 1338 O O . PHE A 1 171 ? -22.951 -6.603 36.358 1.00 92.50 171 PHE A O 1
ATOM 1345 N N . GLY A 1 172 ? -21.793 -7.947 34.987 1.00 94.12 172 GLY A N 1
ATOM 1346 C CA . GLY A 1 172 ? -21.412 -6.917 34.037 1.00 94.12 172 GLY A CA 1
ATOM 1347 C C . GLY A 1 172 ? -21.246 -7.510 32.649 1.00 94.12 172 GLY A C 1
ATOM 1348 O O . GLY A 1 172 ? -21.275 -8.731 32.483 1.00 94.12 172 GLY A O 1
ATOM 1349 N N . PHE A 1 173 ? -21.093 -6.643 31.659 1.00 95.75 173 PHE A N 1
ATOM 1350 C CA . PHE A 1 173 ? -20.646 -7.032 30.331 1.00 95.75 173 PHE A CA 1
ATOM 1351 C C . PHE A 1 173 ? -19.589 -6.060 29.836 1.00 95.75 173 PHE A C 1
ATOM 1353 O O . PHE A 1 173 ? -19.631 -4.873 30.160 1.00 95.75 173 PHE A O 1
ATOM 1360 N N . THR A 1 174 ? -18.715 -6.589 28.992 1.00 97.12 174 THR A N 1
ATOM 1361 C CA . THR A 1 174 ? -17.805 -5.833 28.144 1.00 97.12 174 THR A CA 1
ATOM 1362 C C . THR A 1 174 ? -17.817 -6.508 26.784 1.00 97.12 174 THR A C 1
ATOM 1364 O O . THR A 1 174 ? -17.808 -7.737 26.701 1.00 97.12 174 THR A O 1
ATOM 1367 N N . GLY A 1 175 ? -17.890 -5.717 25.726 1.00 97.75 175 GLY A N 1
ATOM 1368 C CA . GLY A 1 175 ? -17.795 -6.201 24.359 1.00 97.75 175 GLY A CA 1
ATOM 1369 C C . GLY A 1 175 ? -17.021 -5.219 23.500 1.00 97.75 175 GLY A C 1
ATOM 1370 O O . GLY A 1 175 ? -17.030 -4.018 23.772 1.00 97.75 175 GLY A O 1
ATOM 1371 N N . GLU A 1 176 ? -16.384 -5.750 22.466 1.00 97.88 176 GLU A N 1
ATOM 1372 C CA . GLU A 1 176 ? -15.634 -4.999 21.469 1.00 97.88 176 GLU A CA 1
ATOM 1373 C C . GLU A 1 176 ? -16.114 -5.381 20.067 1.00 97.88 176 GLU A C 1
ATOM 1375 O O . GLU A 1 176 ? -16.419 -6.544 19.785 1.00 97.88 176 GLU A O 1
ATOM 1380 N N . LEU A 1 177 ? -16.182 -4.384 19.191 1.00 97.75 177 LEU A N 1
ATOM 1381 C CA . LEU A 1 177 ? -16.348 -4.543 17.757 1.00 97.75 177 LEU A CA 1
ATOM 1382 C C . LEU A 1 177 ? -15.265 -3.724 17.064 1.00 97.75 177 LEU A C 1
ATOM 1384 O O . LEU A 1 177 ? -15.218 -2.511 17.247 1.00 97.75 177 LEU A O 1
ATOM 1388 N N . PHE A 1 178 ? -14.459 -4.359 16.219 1.00 97.00 178 PHE A N 1
ATOM 1389 C CA . PHE A 1 178 ? -13.423 -3.676 15.452 1.00 97.00 178 PHE A CA 1
ATOM 1390 C C . PHE A 1 178 ? -13.425 -4.101 13.984 1.00 97.00 178 PHE A C 1
ATOM 1392 O O . PHE A 1 178 ? -13.938 -5.160 13.611 1.00 97.00 178 PHE A O 1
ATOM 1399 N N . LYS A 1 179 ? -12.851 -3.247 13.140 1.00 95.44 179 LYS A N 1
ATOM 1400 C CA . LYS A 1 179 ? -12.590 -3.503 11.726 1.00 95.44 179 LYS A CA 1
ATOM 1401 C C . LYS A 1 179 ? -11.292 -2.808 11.339 1.00 95.44 179 LYS A C 1
ATOM 1403 O O . LYS A 1 179 ? -11.128 -1.620 11.593 1.00 95.44 179 LYS A O 1
ATOM 1408 N N . MET A 1 180 ? -10.440 -3.527 10.620 1.00 93.31 180 MET A N 1
ATOM 1409 C CA . MET A 1 180 ? -9.330 -2.949 9.873 1.00 93.31 180 MET A CA 1
ATOM 1410 C C . MET A 1 180 ? -9.615 -3.102 8.380 1.00 93.31 180 MET A C 1
ATOM 1412 O O . MET A 1 180 ? -9.893 -4.203 7.904 1.00 93.31 180 MET A O 1
ATOM 1416 N N . GLY A 1 181 ? -9.608 -1.995 7.645 1.00 93.38 181 GLY A N 1
ATOM 1417 C CA . GLY A 1 181 ? -9.750 -2.008 6.197 1.00 93.38 181 GLY A CA 1
ATOM 1418 C C . GLY A 1 181 ? -8.585 -2.731 5.521 1.00 93.38 181 GLY A C 1
ATOM 1419 O O . GLY A 1 181 ? -7.434 -2.556 5.913 1.00 93.38 181 GLY A O 1
ATOM 1420 N N . LYS A 1 182 ? -8.862 -3.530 4.487 1.00 92.12 182 LYS A N 1
ATOM 1421 C CA . LYS A 1 182 ? -7.834 -4.291 3.749 1.00 92.12 182 LYS A CA 1
ATOM 1422 C C . LYS A 1 182 ? -6.839 -3.402 2.991 1.00 92.12 182 LYS A C 1
ATOM 1424 O O . LYS A 1 182 ? -5.752 -3.850 2.639 1.00 92.12 182 LYS A O 1
ATOM 1429 N N . PHE A 1 183 ? -7.208 -2.144 2.762 1.00 93.38 183 PHE A N 1
ATOM 1430 C CA . PHE A 1 183 ? -6.377 -1.116 2.145 1.00 93.38 183 PHE A CA 1
ATOM 1431 C C . PHE A 1 183 ? -5.986 -0.003 3.128 1.00 93.38 183 PHE A C 1
ATOM 1433 O O . PHE A 1 183 ? -5.408 1.010 2.729 1.00 93.38 183 PHE A O 1
ATOM 1440 N N . TYR A 1 184 ? -6.290 -0.161 4.418 1.00 93.06 184 TYR A N 1
ATOM 1441 C CA . TYR A 1 184 ? -5.857 0.785 5.435 1.00 93.06 184 TYR A CA 1
ATOM 1442 C C . TYR A 1 184 ? -4.341 0.682 5.628 1.00 93.06 184 TYR A C 1
ATOM 1444 O O . TYR A 1 184 ? -3.813 -0.393 5.912 1.00 93.06 184 TYR A O 1
ATOM 1452 N N . ARG A 1 185 ? -3.631 1.802 5.452 1.00 90.62 185 ARG A N 1
ATOM 1453 C CA . ARG A 1 185 ? -2.169 1.871 5.573 1.00 90.62 185 ARG A CA 1
ATOM 1454 C C . ARG A 1 185 ? -1.774 3.040 6.471 1.00 90.62 185 ARG A C 1
ATOM 1456 O O . ARG A 1 185 ? -1.755 4.174 5.994 1.00 90.62 185 ARG A O 1
ATOM 1463 N N . PRO A 1 186 ? -1.441 2.798 7.749 1.00 88.88 186 PRO A N 1
ATOM 1464 C CA . PRO A 1 186 ? -1.022 3.848 8.675 1.00 88.88 186 PRO A CA 1
ATOM 1465 C C . PRO A 1 186 ? 0.446 4.242 8.450 1.00 88.88 186 PRO A C 1
ATOM 1467 O O . PRO A 1 186 ? 1.225 4.355 9.388 1.00 88.88 186 PRO A O 1
ATOM 1470 N N . TYR A 1 187 ? 0.854 4.388 7.190 1.00 87.75 187 TYR A N 1
ATOM 1471 C CA . TYR A 1 187 ? 2.217 4.727 6.803 1.00 87.75 187 TYR A CA 1
ATOM 1472 C C . TYR A 1 187 ? 2.271 5.362 5.405 1.00 87.75 187 TYR A C 1
ATOM 1474 O O . TYR A 1 187 ? 1.322 5.295 4.613 1.00 87.75 187 TYR A O 1
ATOM 1482 N N . LEU A 1 188 ? 3.407 5.984 5.105 1.00 89.56 188 LEU A N 1
ATOM 1483 C CA . LEU A 1 188 ? 3.801 6.481 3.794 1.00 89.56 188 LEU A CA 1
ATOM 1484 C C . LEU A 1 188 ? 5.073 5.751 3.345 1.00 89.56 188 LEU A C 1
ATOM 1486 O O . LEU A 1 188 ? 6.129 5.904 3.950 1.00 89.56 188 LEU A O 1
ATOM 1490 N N . ASP A 1 189 ? 4.979 4.991 2.259 1.00 88.81 189 ASP A N 1
ATOM 1491 C CA . ASP A 1 189 ? 6.124 4.349 1.616 1.00 88.81 189 ASP A CA 1
ATOM 1492 C C . ASP A 1 189 ? 6.747 5.309 0.593 1.00 88.81 189 ASP A C 1
ATOM 1494 O O . ASP A 1 189 ? 6.219 5.528 -0.500 1.00 88.81 189 ASP A O 1
ATOM 1498 N N . TYR A 1 190 ? 7.889 5.887 0.954 1.00 85.50 190 TYR A N 1
ATOM 1499 C CA . TYR A 1 190 ? 8.647 6.813 0.126 1.00 85.50 190 TYR A CA 1
ATOM 1500 C C . TYR A 1 190 ? 9.760 6.087 -0.626 1.00 85.50 190 TYR A C 1
ATOM 1502 O O . TYR A 1 190 ? 10.666 5.495 -0.037 1.00 85.50 190 TYR A O 1
ATOM 1510 N N . PHE A 1 191 ? 9.714 6.157 -1.951 1.00 84.06 191 PHE A N 1
ATOM 1511 C CA . PHE A 1 191 ? 10.747 5.576 -2.794 1.00 84.06 191 PHE A CA 1
ATOM 1512 C C . PHE A 1 191 ? 11.982 6.485 -2.871 1.00 84.06 191 PHE A C 1
ATOM 1514 O O . PHE A 1 191 ? 11.893 7.635 -3.301 1.00 84.06 191 PHE A O 1
ATOM 1521 N N . TYR A 1 192 ? 13.144 5.949 -2.501 1.00 78.38 192 TYR A N 1
ATOM 1522 C CA . TYR A 1 192 ? 14.419 6.655 -2.458 1.00 78.38 192 TYR A CA 1
ATOM 1523 C C . TYR A 1 192 ? 15.547 5.821 -3.092 1.00 78.38 192 TYR A C 1
ATOM 1525 O O . TYR A 1 192 ? 16.068 4.861 -2.520 1.00 78.38 192 TYR A O 1
ATOM 1533 N N . THR A 1 193 ? 15.969 6.200 -4.301 1.00 72.69 193 THR A N 1
ATOM 1534 C CA . THR A 1 193 ? 16.956 5.448 -5.102 1.00 72.69 193 THR A CA 1
ATOM 1535 C C . THR A 1 193 ? 18.343 5.350 -4.457 1.00 72.69 193 THR A C 1
ATOM 1537 O O . THR A 1 193 ? 19.054 4.374 -4.703 1.00 72.69 193 THR A O 1
ATOM 1540 N N . SER A 1 194 ? 18.707 6.294 -3.585 1.00 68.62 194 SER A N 1
ATOM 1541 C CA . SER A 1 194 ? 20.006 6.327 -2.893 1.00 68.62 194 SER A CA 1
ATOM 1542 C C . SER A 1 194 ? 19.996 5.673 -1.505 1.00 68.62 194 SER A C 1
ATOM 1544 O O . SER A 1 194 ? 21.040 5.603 -0.870 1.00 68.62 194 SER A O 1
ATOM 1546 N N . ALA A 1 195 ? 18.857 5.141 -1.044 1.00 64.44 195 ALA A N 1
ATOM 1547 C CA . ALA A 1 195 ? 18.656 4.649 0.326 1.00 64.44 195 ALA A CA 1
ATOM 1548 C C . ALA A 1 195 ? 19.547 3.463 0.771 1.00 64.44 195 ALA A C 1
ATOM 1550 O O . ALA A 1 195 ? 19.489 3.047 1.922 1.00 64.44 195 ALA A O 1
ATOM 1551 N N . GLY A 1 196 ? 20.356 2.903 -0.132 1.00 58.53 196 GLY A N 1
ATOM 1552 C CA . GLY A 1 196 ? 21.314 1.830 0.162 1.00 58.53 196 GLY A CA 1
ATOM 1553 C C . GLY A 1 196 ? 22.686 2.054 -0.473 1.00 58.53 196 GLY A C 1
ATOM 1554 O O . GLY A 1 196 ? 23.427 1.092 -0.679 1.00 58.53 196 GLY A O 1
ATOM 1555 N N . ASP A 1 197 ? 22.994 3.291 -0.863 1.00 62.78 197 ASP A N 1
ATOM 1556 C CA . ASP A 1 197 ? 24.296 3.660 -1.404 1.00 62.78 197 ASP A CA 1
ATOM 1557 C C . ASP A 1 197 ? 25.202 4.187 -0.282 1.00 62.78 197 ASP A C 1
ATOM 1559 O O . ASP A 1 197 ? 25.096 5.333 0.155 1.00 62.78 197 ASP A O 1
ATOM 1563 N N . LEU A 1 198 ? 26.130 3.329 0.153 1.00 54.31 198 LEU A N 1
ATOM 1564 C CA . LEU A 1 198 ? 27.103 3.602 1.218 1.00 54.31 198 LEU A CA 1
ATOM 1565 C C . LEU A 1 198 ? 28.011 4.811 0.928 1.00 54.31 198 LEU A C 1
ATOM 1567 O O . LEU A 1 198 ? 28.669 5.312 1.839 1.00 54.31 198 LEU A O 1
ATOM 1571 N N . SER A 1 199 ? 28.072 5.285 -0.321 1.00 55.97 199 SER A N 1
ATOM 1572 C CA . SER A 1 199 ? 28.843 6.477 -0.684 1.00 55.97 199 SER A CA 1
ATOM 1573 C C . SER A 1 199 ? 28.184 7.796 -0.248 1.00 55.97 199 SER A C 1
ATOM 1575 O O . SER A 1 199 ? 28.863 8.824 -0.225 1.00 55.97 199 SER A O 1
ATOM 1577 N N . TYR A 1 200 ? 26.909 7.774 0.166 1.00 54.06 200 TYR A N 1
ATOM 1578 C CA . TYR A 1 200 ? 26.162 8.960 0.608 1.00 54.06 200 TYR A CA 1
ATOM 1579 C C . TYR A 1 200 ? 26.159 9.209 2.131 1.00 54.06 200 TYR A C 1
ATOM 1581 O O . TYR A 1 200 ? 25.666 10.255 2.554 1.00 54.06 200 TYR A O 1
ATOM 1589 N N . GLY A 1 201 ? 26.765 8.342 2.954 1.00 50.50 201 GLY A N 1
ATOM 1590 C CA . GLY A 1 201 ? 26.958 8.584 4.394 1.00 50.50 201 GLY A CA 1
ATOM 1591 C C . GLY A 1 201 ? 26.786 7.339 5.269 1.00 50.50 201 GLY A C 1
ATOM 1592 O O . GLY A 1 201 ? 26.080 6.408 4.910 1.00 50.50 201 GLY A O 1
ATOM 1593 N N . VAL A 1 202 ? 27.459 7.324 6.425 1.00 44.19 202 VAL A N 1
ATOM 1594 C CA . VAL A 1 202 ? 27.607 6.169 7.342 1.00 44.19 202 VAL A CA 1
ATOM 1595 C C . VAL A 1 202 ? 26.371 5.916 8.229 1.00 44.19 202 VAL A C 1
ATOM 1597 O O . VAL A 1 202 ? 26.348 4.952 8.981 1.00 44.19 202 VAL A O 1
ATOM 1600 N N . TYR A 1 203 ? 25.302 6.694 8.081 1.00 51.91 203 TYR A N 1
ATOM 1601 C CA . TYR A 1 203 ? 24.045 6.493 8.801 1.00 51.91 203 TYR A CA 1
ATOM 1602 C C . TYR A 1 203 ? 22.975 6.114 7.772 1.00 51.91 203 TYR A C 1
ATOM 1604 O O . TYR A 1 203 ? 22.332 6.955 7.153 1.00 51.91 203 TYR A O 1
ATOM 1612 N N . ASN A 1 204 ? 22.876 4.823 7.455 1.00 55.69 204 ASN A N 1
ATOM 1613 C CA . ASN A 1 204 ? 21.893 4.376 6.473 1.00 55.69 204 ASN A CA 1
ATOM 1614 C C . ASN A 1 204 ? 20.511 4.467 7.111 1.00 55.69 204 ASN A C 1
ATOM 1616 O O . ASN A 1 204 ? 20.250 3.755 8.074 1.00 55.69 204 ASN A O 1
ATOM 1620 N N . ILE A 1 205 ? 19.626 5.290 6.546 1.00 63.09 205 ILE A N 1
ATOM 1621 C CA . ILE A 1 205 ? 18.200 5.154 6.827 1.00 63.09 205 ILE A CA 1
ATOM 1622 C C . ILE A 1 205 ? 17.780 3.714 6.513 1.00 63.09 205 ILE A C 1
ATOM 1624 O O . ILE A 1 205 ? 18.109 3.196 5.440 1.00 63.09 205 ILE A O 1
ATOM 1628 N N . ASN A 1 206 ? 17.092 3.056 7.448 1.00 65.31 206 ASN A N 1
ATOM 1629 C CA . ASN A 1 206 ? 16.598 1.694 7.291 1.00 65.31 206 ASN A CA 1
ATOM 1630 C C . ASN A 1 206 ? 15.621 1.642 6.114 1.00 65.31 206 ASN A C 1
ATOM 1632 O O . ASN A 1 206 ? 14.428 1.925 6.224 1.00 65.31 206 ASN A O 1
ATOM 1636 N N . SER A 1 207 ? 16.164 1.309 4.951 1.00 72.88 207 SER A N 1
ATOM 1637 C CA . SER A 1 207 ? 15.417 1.139 3.726 1.00 72.88 207 SER A CA 1
ATOM 1638 C C . SER A 1 207 ? 15.529 -0.304 3.279 1.00 72.88 207 SER A C 1
ATOM 1640 O O . SER A 1 207 ? 16.582 -0.942 3.372 1.00 72.88 207 SER A O 1
ATOM 1642 N N . ARG A 1 208 ? 14.433 -0.835 2.749 1.00 74.62 208 ARG A N 1
ATOM 1643 C CA . ARG A 1 208 ? 14.461 -2.106 2.026 1.00 74.62 208 ARG A CA 1
ATOM 1644 C C . ARG A 1 208 ? 13.860 -1.858 0.662 1.00 74.62 208 ARG A C 1
ATOM 1646 O O . ARG A 1 208 ? 12.914 -1.084 0.531 1.00 74.62 208 ARG A O 1
ATOM 1653 N N . ASN A 1 209 ? 14.460 -2.452 -0.365 1.00 79.19 209 ASN A N 1
ATOM 1654 C CA . ASN A 1 209 ? 13.998 -2.298 -1.744 1.00 79.19 209 ASN A CA 1
ATOM 1655 C C . ASN A 1 209 ? 13.870 -0.813 -2.153 1.00 79.19 209 ASN A C 1
ATOM 1657 O O . ASN A 1 209 ? 12.881 -0.394 -2.759 1.00 79.19 209 ASN A O 1
ATOM 1661 N N . ASN A 1 210 ? 14.831 0.010 -1.701 1.00 80.38 210 ASN A N 1
ATOM 1662 C CA . ASN A 1 210 ? 14.847 1.471 -1.867 1.00 80.38 210 ASN A CA 1
ATOM 1663 C C . ASN A 1 210 ? 13.571 2.182 -1.427 1.00 80.38 210 ASN A C 1
ATOM 1665 O O . ASN A 1 210 ? 13.233 3.243 -1.942 1.00 80.38 210 ASN A O 1
ATOM 1669 N N . THR A 1 211 ? 12.853 1.597 -0.485 1.00 81.69 211 THR A N 1
ATOM 1670 C CA . THR A 1 211 ? 11.645 2.170 0.076 1.00 81.69 211 THR A CA 1
ATOM 1671 C C . THR A 1 211 ? 11.910 2.458 1.543 1.00 81.69 211 THR A C 1
ATOM 1673 O O . THR A 1 211 ? 12.342 1.582 2.295 1.00 81.69 211 THR A O 1
ATOM 1676 N N . VAL A 1 212 ? 11.681 3.706 1.926 1.00 81.31 212 VAL A N 1
ATOM 1677 C CA . VAL A 1 212 ? 11.674 4.170 3.310 1.00 81.31 212 VAL A CA 1
ATOM 1678 C C . VAL A 1 212 ? 10.219 4.242 3.741 1.00 81.31 212 VAL A C 1
ATOM 1680 O O . VAL A 1 212 ? 9.407 4.868 3.059 1.00 81.31 212 VAL A O 1
ATOM 1683 N N . ARG A 1 213 ? 9.880 3.600 4.856 1.00 82.38 213 ARG A N 1
ATOM 1684 C CA . ARG A 1 213 ? 8.534 3.660 5.421 1.00 82.38 213 ARG A CA 1
ATOM 1685 C C . ARG A 1 213 ? 8.486 4.715 6.515 1.00 82.38 213 ARG A C 1
ATOM 1687 O O . ARG A 1 213 ? 9.233 4.623 7.477 1.00 82.38 213 ARG A O 1
ATOM 1694 N N . PHE A 1 214 ? 7.575 5.667 6.373 1.00 81.44 214 PHE A N 1
ATOM 1695 C CA . PHE A 1 214 ? 7.226 6.628 7.411 1.00 81.44 214 PHE A CA 1
ATOM 1696 C C . PHE A 1 214 ? 5.949 6.152 8.107 1.00 81.44 214 PHE A C 1
ATOM 1698 O O . PHE A 1 214 ? 4.883 6.232 7.484 1.00 81.44 214 PHE A O 1
ATOM 1705 N N . PRO A 1 215 ? 6.016 5.618 9.337 1.00 80.75 215 PRO A N 1
ATOM 1706 C CA . PRO A 1 215 ? 4.814 5.332 10.109 1.00 80.75 215 PRO A CA 1
ATOM 1707 C C . PRO A 1 215 ? 4.049 6.635 10.388 1.00 80.75 215 PRO A C 1
ATOM 1709 O O . PRO A 1 215 ? 4.632 7.704 10.539 1.00 80.75 215 PRO A O 1
ATOM 1712 N N . LEU A 1 216 ? 2.719 6.559 10.363 1.00 80.44 216 LEU A N 1
ATOM 1713 C CA . LEU A 1 216 ? 1.820 7.659 10.748 1.00 80.44 216 LEU A CA 1
ATOM 1714 C C . LEU A 1 216 ? 1.084 7.366 12.060 1.00 80.44 216 LEU A C 1
ATOM 1716 O O . LEU A 1 216 ? 0.392 8.235 12.586 1.00 80.44 216 LEU A O 1
ATOM 1720 N N . ILE A 1 217 ? 1.208 6.130 12.533 1.00 76.38 217 ILE A N 1
ATOM 1721 C CA . ILE A 1 217 ? 0.865 5.679 13.872 1.00 76.38 217 ILE A CA 1
ATOM 1722 C C . ILE A 1 217 ? 2.120 4.971 14.362 1.00 76.38 217 ILE A C 1
ATOM 1724 O O . ILE A 1 217 ? 2.630 4.099 13.656 1.00 76.38 217 ILE A O 1
ATOM 1728 N N . GLU A 1 218 ? 2.606 5.387 15.518 1.00 70.50 218 GLU A N 1
ATOM 1729 C CA . GLU A 1 218 ? 3.781 4.831 16.182 1.00 70.50 218 GLU A CA 1
ATOM 1730 C C . GLU A 1 218 ? 3.270 4.150 17.454 1.00 70.50 218 GLU A C 1
ATOM 1732 O O . GLU A 1 218 ? 2.369 4.676 18.121 1.00 70.50 218 GLU A O 1
ATOM 1737 N N . ASP A 1 219 ? 3.744 2.936 17.715 1.00 61.56 219 ASP A N 1
ATOM 1738 C CA . ASP A 1 219 ? 3.717 2.389 19.059 1.00 61.56 219 ASP A CA 1
ATOM 1739 C C . ASP A 1 219 ? 4.742 3.134 19.923 1.00 61.56 219 ASP A C 1
ATOM 1741 O O . ASP A 1 219 ? 5.622 3.844 19.438 1.00 61.56 219 ASP A O 1
ATOM 1745 N N . ASN A 1 220 ? 4.479 3.084 21.216 1.00 66.06 220 ASN A N 1
ATOM 1746 C CA . ASN A 1 220 ? 5.416 3.429 22.265 1.00 66.06 220 ASN A CA 1
ATOM 1747 C C . ASN A 1 220 ? 5.320 2.213 23.181 1.00 66.06 220 ASN A C 1
ATOM 1749 O O . ASN A 1 220 ? 4.404 2.114 24.008 1.00 66.06 220 ASN A O 1
ATOM 1753 N N . ASP A 1 221 ? 6.086 1.180 22.841 1.00 65.38 221 ASP A N 1
ATOM 1754 C CA . ASP A 1 221 ? 6.02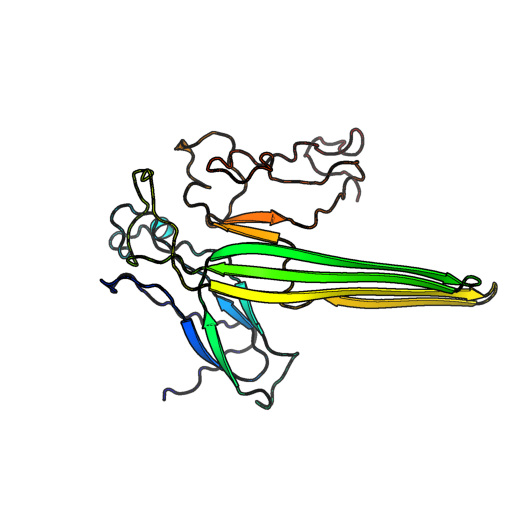6 -0.115 23.520 1.00 65.38 221 ASP A CA 1
ATOM 1755 C C . ASP A 1 221 ? 6.996 -0.212 24.709 1.00 65.38 221 ASP A C 1
ATOM 1757 O O . ASP A 1 221 ? 6.887 -1.142 25.518 1.00 65.38 221 ASP A O 1
ATOM 1761 N N . ASP A 1 222 ? 7.850 0.796 24.886 1.00 62.12 222 ASP A N 1
ATOM 1762 C CA . ASP A 1 222 ? 8.790 0.949 25.993 1.00 62.12 222 ASP A CA 1
ATOM 1763 C C . ASP A 1 222 ? 8.284 1.862 27.142 1.00 62.12 222 ASP A C 1
ATOM 1765 O O . ASP A 1 222 ? 8.962 1.992 28.169 1.00 62.12 222 ASP A O 1
ATOM 1769 N N . ASP A 1 223 ? 7.057 2.391 27.013 1.00 66.75 223 ASP A N 1
ATOM 1770 C CA . ASP A 1 223 ? 6.325 3.246 27.971 1.00 66.75 223 ASP A CA 1
ATOM 1771 C C . ASP A 1 223 ? 7.032 4.578 28.281 1.00 66.75 223 ASP A C 1
ATOM 1773 O O . ASP A 1 223 ? 6.910 5.135 29.382 1.00 66.75 223 ASP A O 1
ATOM 1777 N N . ASP A 1 224 ? 7.790 5.107 27.322 1.00 67.69 224 ASP A N 1
ATOM 1778 C CA . ASP A 1 224 ? 8.403 6.419 27.434 1.00 67.69 224 ASP A CA 1
ATOM 1779 C C . ASP A 1 224 ? 7.435 7.552 27.007 1.00 67.69 224 ASP A C 1
ATOM 1781 O O . ASP A 1 224 ? 6.218 7.371 26.963 1.00 67.69 224 ASP A O 1
ATOM 1785 N N . MET A 1 225 ? 7.905 8.786 26.792 1.00 61.06 225 MET A N 1
ATOM 1786 C CA . MET A 1 225 ? 7.030 9.875 26.299 1.00 61.06 225 MET A CA 1
ATOM 1787 C C . MET A 1 225 ? 7.218 10.200 24.817 1.00 61.06 225 MET A C 1
ATOM 1789 O O . MET A 1 225 ? 6.566 11.115 24.295 1.00 61.06 225 MET A O 1
ATOM 1793 N N . TYR A 1 226 ? 8.154 9.523 24.179 1.00 64.56 226 TYR A N 1
ATOM 1794 C CA . TYR A 1 226 ? 8.553 9.693 22.806 1.00 64.56 226 TYR A CA 1
ATOM 1795 C C . TYR A 1 226 ? 7.980 8.545 21.964 1.00 64.56 226 TYR A C 1
ATOM 1797 O O . TYR A 1 226 ? 7.499 7.545 22.476 1.00 64.56 226 TYR A O 1
ATOM 1805 N N . PRO A 1 227 ? 7.820 8.733 20.657 1.00 63.78 227 PRO A N 1
ATOM 1806 C CA . PRO A 1 227 ? 7.445 7.626 19.799 1.00 63.78 227 PRO A CA 1
ATOM 1807 C C . PRO A 1 227 ? 8.685 6.873 19.318 1.00 63.78 227 PRO A C 1
ATOM 1809 O O . PRO A 1 227 ? 9.680 7.524 18.983 1.00 63.78 227 PRO A O 1
ATOM 1812 N N . ASP A 1 228 ? 8.548 5.561 19.122 1.00 63.59 228 ASP A N 1
ATOM 1813 C CA . ASP A 1 228 ? 9.594 4.659 18.619 1.00 63.59 228 ASP A CA 1
ATOM 1814 C C . ASP A 1 228 ? 9.837 4.909 17.117 1.00 63.59 228 ASP A C 1
ATOM 1816 O O . ASP A 1 228 ? 9.482 4.133 16.219 1.00 63.59 228 ASP A O 1
ATOM 1820 N N . THR A 1 229 ? 10.367 6.088 16.787 1.00 62.44 229 THR A N 1
ATOM 1821 C CA . THR A 1 229 ? 10.474 6.553 15.407 1.00 62.44 229 THR A CA 1
ATOM 1822 C C . THR A 1 229 ? 11.826 6.192 14.819 1.00 62.44 229 THR A C 1
ATOM 1824 O O . THR A 1 229 ? 12.872 6.686 15.217 1.00 62.44 229 THR A O 1
ATOM 1827 N N . MET A 1 230 ? 11.820 5.383 13.763 1.00 58.12 230 MET A N 1
ATOM 1828 C CA . MET A 1 230 ? 13.054 5.011 13.065 1.00 58.12 230 MET A CA 1
ATOM 1829 C C . MET A 1 230 ? 13.525 6.070 12.050 1.00 58.12 230 MET A C 1
ATOM 1831 O O . MET A 1 230 ? 14.305 5.742 11.159 1.00 58.12 230 MET A O 1
ATOM 1835 N N . VAL A 1 231 ? 13.029 7.315 12.070 1.00 60.41 231 VAL A N 1
ATOM 1836 C CA . VAL A 1 231 ? 13.484 8.365 11.134 1.00 60.41 231 VAL A CA 1
ATOM 1837 C C . VAL A 1 231 ? 13.786 9.669 11.871 1.00 60.41 231 VAL A C 1
ATOM 1839 O O . VAL A 1 231 ? 12.899 10.479 12.135 1.00 60.41 231 VAL A O 1
ATOM 1842 N N . GLU A 1 232 ? 15.072 9.935 12.105 1.00 56.12 232 GLU A N 1
ATOM 1843 C CA . GLU A 1 232 ? 15.538 11.135 12.819 1.00 56.12 232 GLU A CA 1
ATOM 1844 C C . GLU A 1 232 ? 15.165 12.448 12.104 1.00 56.12 232 GLU A C 1
ATOM 1846 O O . GLU A 1 232 ? 14.876 13.473 12.728 1.00 56.12 232 GLU A O 1
ATOM 1851 N N . GLN A 1 233 ? 15.156 12.454 10.766 1.00 57.59 233 GLN A N 1
ATOM 1852 C CA . GLN A 1 233 ? 14.840 13.648 9.980 1.00 57.59 233 GLN A CA 1
ATOM 1853 C C . GLN A 1 233 ? 13.363 13.697 9.581 1.00 57.59 233 GLN A C 1
ATOM 1855 O O . GLN A 1 233 ? 12.964 13.287 8.495 1.00 57.59 233 GLN A O 1
ATOM 1860 N N . ARG A 1 234 ? 12.560 14.332 10.443 1.00 51.31 234 ARG A N 1
ATOM 1861 C CA . ARG A 1 234 ? 11.112 14.566 10.261 1.00 51.31 234 ARG A CA 1
ATOM 1862 C C . ARG A 1 234 ? 10.758 15.636 9.207 1.00 51.31 234 ARG A C 1
ATOM 1864 O O . ARG A 1 234 ? 9.586 15.926 8.980 1.00 51.31 234 ARG A O 1
ATOM 1871 N N . THR A 1 235 ? 11.751 16.261 8.561 1.00 42.44 235 THR A N 1
ATOM 1872 C CA . THR A 1 235 ? 11.530 17.263 7.499 1.00 42.44 235 THR A CA 1
ATOM 1873 C C . THR A 1 235 ? 11.671 16.614 6.126 1.00 42.44 235 THR A C 1
ATOM 1875 O O . THR A 1 235 ? 12.765 16.192 5.758 1.00 42.44 235 THR A O 1
ATOM 1878 N N . PHE A 1 236 ? 10.590 16.596 5.337 1.00 47.22 236 PHE A N 1
ATOM 1879 C CA . PHE A 1 236 ? 10.617 16.158 3.938 1.00 47.22 236 PHE A CA 1
ATOM 1880 C C . PHE A 1 236 ? 11.628 16.990 3.129 1.00 47.22 236 PHE A C 1
ATOM 1882 O O . PHE A 1 236 ? 11.375 18.142 2.774 1.00 47.22 236 PHE A O 1
ATOM 1889 N N . GLY A 1 237 ? 12.788 16.405 2.840 1.00 48.44 237 GLY A N 1
ATOM 1890 C CA . GLY A 1 237 ? 13.875 17.032 2.097 1.00 48.44 237 GLY A CA 1
ATOM 1891 C C . GLY A 1 237 ? 14.730 16.002 1.361 1.00 48.44 237 GLY A C 1
ATOM 1892 O O . GLY A 1 237 ? 14.599 14.800 1.555 1.00 48.44 237 GLY A O 1
ATOM 1893 N N . TYR A 1 238 ? 15.639 16.479 0.509 1.00 46.16 238 TYR A N 1
ATOM 1894 C CA . TYR A 1 238 ? 16.529 15.656 -0.334 1.00 46.16 238 TYR A CA 1
ATOM 1895 C C . TYR A 1 238 ? 17.567 14.812 0.435 1.00 46.16 238 TYR A C 1
ATOM 1897 O O . TYR A 1 238 ? 18.417 14.161 -0.170 1.00 46.16 238 TYR A O 1
ATOM 1905 N N . ARG A 1 239 ? 17.545 14.870 1.765 1.00 53.44 239 ARG A N 1
ATOM 1906 C CA . ARG A 1 239 ? 18.505 14.249 2.669 1.00 53.44 239 ARG A CA 1
ATOM 1907 C C . ARG A 1 239 ? 17.699 13.579 3.771 1.00 53.44 239 ARG A C 1
ATOM 1909 O O . ARG A 1 239 ? 17.247 14.265 4.673 1.00 53.44 239 ARG A O 1
ATOM 1916 N N . LEU A 1 240 ? 17.470 12.279 3.613 1.00 58.91 240 LEU A N 1
ATOM 1917 C CA . LEU A 1 240 ? 17.025 11.374 4.668 1.00 58.91 240 LEU A CA 1
ATOM 1918 C C . LEU A 1 240 ? 18.273 10.594 5.076 1.00 58.91 240 LEU A C 1
ATOM 1920 O O . LEU A 1 240 ? 18.728 9.742 4.314 1.00 58.91 240 LEU A O 1
ATOM 1924 N N . LEU A 1 241 ? 18.904 11.003 6.177 1.00 54.69 241 LEU A N 1
ATOM 1925 C CA . LEU A 1 241 ? 20.301 10.657 6.462 1.00 54.69 241 LEU A CA 1
ATOM 1926 C C . LEU A 1 241 ? 20.511 9.731 7.654 1.00 54.69 241 LEU A C 1
ATOM 1928 O O . LEU A 1 241 ? 21.667 9.477 7.951 1.00 54.69 241 LEU A O 1
ATOM 1932 N N . SER A 1 242 ? 19.467 9.264 8.335 1.00 56.69 242 SER A N 1
ATOM 1933 C CA . SER A 1 242 ? 19.632 8.385 9.495 1.00 56.69 242 SER A CA 1
ATOM 1934 C C . SER A 1 242 ? 18.311 7.764 9.951 1.00 56.69 242 SER A C 1
ATOM 1936 O O . SER A 1 242 ? 17.227 8.307 9.711 1.00 56.69 242 SER A O 1
ATOM 1938 N N . SER A 1 243 ? 18.439 6.591 10.568 1.00 52.94 243 SER A N 1
ATOM 1939 C CA . SER A 1 243 ? 17.397 5.874 11.299 1.00 52.94 243 SER A CA 1
ATOM 1940 C C . SER A 1 243 ? 17.996 5.360 12.604 1.00 52.94 243 SER A C 1
ATOM 1942 O O . SER A 1 243 ? 18.445 4.216 12.668 1.00 52.94 243 SER A O 1
ATOM 1944 N N . GLU A 1 244 ? 18.065 6.214 13.607 1.00 52.50 244 GLU A N 1
ATOM 1945 C CA . GLU A 1 244 ? 18.106 5.785 15.000 1.00 52.50 244 GLU A CA 1
ATOM 1946 C C . GLU A 1 244 ? 16.730 6.099 15.575 1.00 52.50 244 GLU A C 1
ATOM 1948 O O . GLU A 1 244 ? 16.086 7.048 15.118 1.00 52.50 244 GLU A O 1
ATOM 1953 N N . ASP A 1 245 ? 16.267 5.275 16.511 1.00 54.28 245 ASP A N 1
ATOM 1954 C CA . ASP A 1 245 ? 15.312 5.769 17.490 1.00 54.28 245 ASP A CA 1
ATOM 1955 C C . ASP A 1 245 ? 16.077 6.826 18.304 1.00 54.28 245 ASP A C 1
ATOM 1957 O O . ASP A 1 245 ? 17.011 6.473 19.031 1.00 54.28 245 ASP A O 1
ATOM 1961 N N . PRO A 1 246 ? 15.816 8.127 18.080 1.00 53.69 246 PRO A N 1
ATOM 1962 C CA . PRO A 1 246 ? 16.602 9.178 18.709 1.00 53.69 246 PRO A CA 1
ATOM 1963 C C . PRO A 1 246 ? 16.356 9.244 20.218 1.00 53.69 246 PRO A C 1
ATOM 1965 O O . PRO A 1 246 ? 17.138 9.885 20.927 1.00 53.69 246 PRO A O 1
ATOM 1968 N N . ASP A 1 247 ? 15.263 8.635 20.670 1.00 60.03 247 ASP A N 1
ATOM 1969 C CA . ASP A 1 247 ? 14.740 8.762 22.013 1.00 60.03 247 ASP A CA 1
ATOM 1970 C C . ASP A 1 247 ? 15.125 7.520 22.852 1.00 60.03 247 ASP A C 1
ATOM 1972 O O . ASP A 1 247 ? 15.566 7.694 23.994 1.00 60.03 247 ASP A O 1
ATOM 1976 N N . GLY A 1 248 ? 15.198 6.337 22.220 1.00 62.88 248 GLY A N 1
ATOM 1977 C CA . GLY A 1 248 ? 15.785 5.101 22.755 1.00 62.88 248 GLY A CA 1
ATOM 1978 C C . GLY A 1 248 ? 14.981 4.499 23.908 1.00 62.88 248 GLY A C 1
ATOM 1979 O O . GLY A 1 248 ? 14.094 5.142 24.446 1.00 62.88 248 GLY A O 1
ATOM 1980 N N . VAL A 1 249 ? 15.331 3.285 24.354 1.00 63.78 249 VAL A N 1
ATOM 1981 C CA . VAL A 1 249 ? 14.569 2.635 25.435 1.00 63.78 249 VAL A CA 1
ATOM 1982 C C . VAL A 1 249 ? 14.649 3.439 26.736 1.00 63.78 249 VAL A C 1
ATOM 1984 O O . VAL A 1 249 ? 15.749 3.790 27.193 1.00 63.78 249 VAL A O 1
ATOM 1987 N N . PHE A 1 250 ? 13.500 3.693 27.378 1.00 65.25 250 PHE A N 1
ATOM 1988 C CA . PHE A 1 250 ? 13.454 4.442 28.637 1.00 65.25 250 PHE A CA 1
ATOM 1989 C C . PHE A 1 250 ? 14.471 3.911 29.670 1.00 65.25 250 PHE A C 1
ATOM 1991 O O . PHE A 1 250 ? 14.540 2.702 29.927 1.00 65.25 250 PHE A O 1
ATOM 1998 N N . PRO A 1 251 ? 15.248 4.786 30.345 1.00 62.28 251 PRO A N 1
ATOM 1999 C CA . PRO A 1 251 ? 16.250 4.350 31.310 1.00 62.28 251 PRO A CA 1
ATOM 2000 C C . PRO A 1 251 ? 15.679 3.437 32.403 1.00 62.28 251 PRO A C 1
ATOM 2002 O O . PRO A 1 251 ? 14.865 3.863 33.225 1.00 62.28 251 PRO A O 1
ATOM 2005 N N . GLY A 1 252 ? 16.188 2.204 32.461 1.00 67.75 252 GLY A N 1
ATOM 2006 C CA . GLY A 1 252 ? 15.752 1.175 33.410 1.00 67.75 252 GLY A CA 1
ATOM 2007 C C . GLY A 1 252 ? 14.855 0.087 32.817 1.00 67.75 252 GLY A C 1
ATOM 2008 O O . GLY A 1 252 ? 14.563 -0.860 33.542 1.00 67.75 252 GLY A O 1
ATOM 2009 N N . ASN A 1 253 ? 14.478 0.198 31.538 1.00 68.44 253 ASN A N 1
ATOM 2010 C CA . ASN A 1 253 ? 13.718 -0.819 30.807 1.00 68.44 253 ASN A CA 1
ATOM 2011 C C . ASN A 1 253 ? 14.584 -1.660 29.848 1.00 68.44 253 ASN A C 1
ATOM 2013 O O . ASN A 1 253 ? 14.041 -2.548 29.213 1.00 68.44 253 ASN A O 1
ATOM 2017 N N . ASP A 1 254 ? 15.896 -1.421 29.768 1.00 70.62 254 ASP A N 1
ATOM 2018 C CA . ASP A 1 254 ? 16.858 -2.155 28.924 1.00 70.62 254 ASP A CA 1
ATOM 2019 C C . ASP A 1 254 ? 18.100 -2.513 29.773 1.00 70.62 254 ASP A C 1
ATOM 2021 O O . ASP A 1 254 ? 19.045 -1.726 29.915 1.00 70.62 254 ASP A O 1
ATOM 2025 N N . GLU A 1 255 ? 18.051 -3.650 30.478 1.00 75.94 255 GLU A N 1
ATOM 2026 C CA . GLU A 1 255 ? 19.138 -4.124 31.344 1.00 75.94 255 GLU A CA 1
ATOM 2027 C C . GLU A 1 255 ? 20.323 -4.661 30.529 1.00 75.94 255 GLU A C 1
ATOM 2029 O O . GLU A 1 255 ? 21.474 -4.532 30.974 1.00 75.94 255 GLU A O 1
ATOM 2034 N N . ASP A 1 256 ? 20.080 -5.254 29.356 1.00 76.19 256 ASP A N 1
ATOM 2035 C CA . ASP A 1 256 ? 21.124 -5.851 28.517 1.00 76.19 256 ASP A CA 1
ATOM 2036 C C . ASP A 1 256 ? 21.728 -4.897 27.465 1.00 76.19 256 ASP A C 1
ATOM 2038 O O . ASP A 1 256 ? 22.805 -5.179 26.923 1.00 76.19 256 ASP A O 1
ATOM 2042 N N . ASN A 1 257 ? 21.173 -3.687 27.359 1.00 68.06 257 ASN A N 1
ATOM 2043 C CA . ASN A 1 257 ? 21.565 -2.591 26.470 1.00 68.06 257 ASN A CA 1
ATOM 2044 C C . ASN A 1 257 ? 21.527 -2.993 24.989 1.00 68.06 257 ASN A C 1
ATOM 2046 O O . ASN A 1 257 ? 22.397 -2.568 24.214 1.00 68.06 257 ASN A O 1
ATOM 2050 N N . ASP A 1 258 ? 20.583 -3.851 24.600 1.00 67.19 258 ASP A N 1
ATOM 2051 C CA . ASP A 1 258 ? 20.397 -4.263 23.210 1.00 67.19 258 ASP A CA 1
ATOM 2052 C C . ASP A 1 258 ? 19.500 -3.306 22.402 1.00 67.19 258 ASP A C 1
ATOM 2054 O O . ASP A 1 258 ? 19.432 -3.426 21.171 1.00 67.19 258 ASP A O 1
ATOM 2058 N N . GLY A 1 259 ? 18.921 -2.294 23.063 1.00 60.62 259 GLY A N 1
ATOM 2059 C CA . GLY A 1 259 ? 18.030 -1.309 22.461 1.00 60.62 259 GLY A CA 1
ATOM 2060 C C . GLY A 1 259 ? 16.591 -1.802 22.305 1.00 60.62 259 GLY A C 1
ATOM 2061 O O . GLY A 1 259 ? 15.852 -1.224 21.510 1.00 60.62 259 GLY A O 1
ATOM 2062 N N . VAL A 1 260 ? 16.203 -2.861 23.018 1.00 62.66 260 VAL A N 1
ATOM 2063 C CA . VAL A 1 260 ? 14.837 -3.381 23.131 1.00 62.66 260 VAL A CA 1
ATOM 2064 C C . VAL A 1 260 ? 14.440 -3.410 24.609 1.00 62.66 260 VAL A C 1
ATOM 2066 O O . VAL A 1 260 ? 15.250 -3.711 25.480 1.00 62.66 260 VAL A O 1
ATOM 2069 N N . ALA A 1 261 ? 13.182 -3.092 24.921 1.00 67.69 261 ALA A N 1
ATOM 2070 C CA . ALA A 1 261 ? 12.709 -3.165 26.298 1.00 67.69 261 ALA A CA 1
ATOM 2071 C C . ALA A 1 261 ? 12.640 -4.623 26.815 1.00 67.69 261 ALA A C 1
ATOM 2073 O O . ALA A 1 261 ? 12.030 -5.496 26.193 1.00 67.69 261 ALA A O 1
ATOM 2074 N N . ASP A 1 262 ? 13.177 -4.872 28.012 1.00 69.06 262 ASP A N 1
ATOM 2075 C CA . ASP A 1 262 ? 13.143 -6.132 28.772 1.00 69.06 262 ASP A CA 1
ATOM 2076 C C . ASP A 1 262 ? 11.756 -6.400 29.404 1.00 69.06 262 ASP A C 1
ATOM 2078 O O . ASP A 1 262 ? 11.621 -6.726 30.588 1.00 69.06 262 ASP A O 1
ATOM 2082 N N . ASN A 1 263 ? 10.677 -6.237 28.634 1.00 62.34 263 ASN A N 1
ATOM 2083 C CA . ASN A 1 263 ? 9.298 -6.228 29.140 1.00 62.34 263 ASN A CA 1
ATOM 2084 C C . ASN A 1 263 ? 8.491 -7.530 28.900 1.00 62.34 263 ASN A C 1
ATOM 2086 O O . ASN A 1 263 ? 7.260 -7.502 28.952 1.00 62.34 263 ASN A O 1
ATOM 2090 N N . ASN A 1 264 ? 9.160 -8.680 28.711 1.00 48.16 264 ASN A N 1
ATOM 2091 C CA . ASN A 1 264 ? 8.519 -10.006 28.536 1.00 48.16 264 ASN A CA 1
ATOM 2092 C C . ASN A 1 264 ? 7.959 -10.644 29.824 1.00 48.16 264 ASN A C 1
ATOM 2094 O O . ASN A 1 264 ? 8.729 -10.857 30.790 1.00 48.16 264 ASN A O 1
#

Secondary structure (DSSP, 8-state):
-PPPPP--TT---------TT--S-B---EEEEEE-SS-EEEE--EE--STT-S--SSS-HHHH-EEPPPEEEEE-SS---SSTT-EEEEEE--EEEEEEEEEEEEEEEETTEEEEEEEEEEEEEEE---B-TT----SS--TTPPPP---EEEEEEEEEEEEEEEE-SS-EEEEEEEEE-TT--SEEEEE-TTTT-GGG-SS----BTTEEEEESS----S--SS---S-S--S-SS-------SS-SPTTS-SS-SSS----